Protein AF-A0A1Q4YKF8-F1 (afdb_monomer_lite)

Secondary structure (DSSP, 8-state):
--GGGBPPPEEEEEEEEEEEEBPTTSSB-GGG-EEEEEEEEEEEEEEEEEEPPPTT-TT---EEEEEEEEEEEETTS---HHHHHHHHHHHSSTT-EEEEEEEEESSSEEEEEEEEEEE--SSGGGGT-SSSTTEEEEEEEEEEPPSS-EEEPPSSTTSPPEEE-TT---EEEEESPPPPPPPP---TT----------

Sequence (199 aa):
MRDDDVSPPIFTPCDAVRITPYANEGLPDRDQTTTYRFEDPIILVYQHRTWLPPLGTLGAVDRFLPPLVGFTTALDHDVTDTVNALAQALQKRPLRVYAVEMWSRSTSWRYLLIPVWRHLDCPDHNLIDPGPPGHATHTVGEALAAHESTPWPRLSPEEHPLDINPGVNMILTTTDTEPPPQMPTNLPGYPRTPTGTRP

Structure (mmCIF, N/CA/C/O backbone):
data_AF-A0A1Q4YKF8-F1
#
_entry.id   AF-A0A1Q4YKF8-F1
#
loop_
_atom_site.group_PDB
_atom_site.id
_atom_site.type_symbol
_atom_site.label_atom_id
_atom_site.label_alt_id
_atom_site.label_comp_id
_atom_site.label_asym_id
_atom_site.label_entity_id
_atom_site.label_seq_id
_atom_site.pdbx_PDB_ins_code
_atom_site.Cartn_x
_atom_site.Cartn_y
_atom_site.Cartn_z
_atom_site.occupancy
_atom_site.B_iso_or_equiv
_atom_site.auth_seq_id
_atom_site.auth_comp_id
_atom_site.auth_asym_id
_atom_site.auth_atom_id
_atom_site.pdbx_PDB_model_num
ATOM 1 N N . MET A 1 1 ? 7.424 -9.982 -21.866 1.00 51.31 1 MET A N 1
ATOM 2 C CA . MET A 1 1 ? 8.231 -10.290 -20.667 1.00 51.31 1 MET A CA 1
ATOM 3 C C . MET A 1 1 ? 8.288 -11.805 -20.585 1.00 51.31 1 MET A C 1
ATOM 5 O O . MET A 1 1 ? 7.266 -12.401 -20.902 1.00 51.31 1 MET A O 1
ATOM 9 N N . ARG A 1 2 ? 9.446 -12.430 -20.346 1.00 52.09 2 ARG A N 1
ATOM 10 C CA . ARG A 1 2 ? 9.484 -13.892 -20.153 1.00 52.09 2 ARG A CA 1
ATOM 11 C C . ARG A 1 2 ? 9.098 -14.189 -18.702 1.00 52.09 2 ARG A C 1
ATOM 13 O O . ARG A 1 2 ? 9.350 -13.351 -17.845 1.00 52.09 2 ARG A O 1
ATOM 20 N N . ASP A 1 3 ? 8.510 -15.348 -18.424 1.00 51.06 3 ASP A N 1
ATOM 21 C CA . ASP A 1 3 ? 8.100 -15.717 -17.055 1.00 51.06 3 ASP A CA 1
ATOM 22 C C . ASP A 1 3 ? 9.291 -15.773 -16.074 1.00 51.06 3 ASP A C 1
ATOM 24 O O . ASP A 1 3 ? 9.120 -15.561 -14.878 1.00 51.06 3 ASP A O 1
ATOM 28 N N . ASP A 1 4 ? 10.514 -15.946 -16.589 1.00 51.16 4 ASP A N 1
ATOM 29 C CA . ASP A 1 4 ? 11.764 -15.954 -15.812 1.00 51.16 4 ASP A CA 1
ATOM 30 C C . ASP A 1 4 ? 12.197 -14.562 -15.298 1.00 51.16 4 ASP A C 1
ATOM 32 O O . ASP A 1 4 ? 13.129 -14.451 -14.503 1.00 51.16 4 ASP A O 1
ATOM 36 N N . ASP A 1 5 ? 11.543 -13.488 -15.750 1.00 64.25 5 ASP A N 1
ATOM 37 C CA . ASP A 1 5 ? 11.875 -12.098 -15.411 1.00 64.25 5 ASP A CA 1
ATOM 38 C C . ASP A 1 5 ? 11.188 -11.621 -14.108 1.00 64.25 5 ASP A C 1
ATOM 40 O O . ASP A 1 5 ? 11.305 -10.457 -13.716 1.00 64.25 5 ASP A O 1
ATOM 44 N N . VAL A 1 6 ? 10.428 -12.481 -13.423 1.00 65.25 6 VAL A N 1
ATOM 45 C CA . VAL A 1 6 ? 9.542 -12.070 -12.325 1.00 65.25 6 VAL A CA 1
ATOM 46 C C . VAL A 1 6 ? 9.655 -13.018 -11.134 1.00 65.25 6 VAL A C 1
ATOM 48 O O . VAL A 1 6 ? 9.670 -14.236 -11.288 1.00 65.25 6 VAL A O 1
ATOM 51 N N . SER A 1 7 ? 9.724 -12.473 -9.915 1.00 74.56 7 SER A N 1
ATOM 52 C CA . SER A 1 7 ? 9.668 -13.305 -8.711 1.00 74.56 7 SER A CA 1
ATOM 53 C C . SER A 1 7 ? 8.268 -13.903 -8.527 1.00 74.56 7 SER A C 1
ATOM 55 O O . SER A 1 7 ? 7.279 -13.294 -8.949 1.00 74.56 7 SER A O 1
ATOM 57 N N . PRO A 1 8 ? 8.133 -15.024 -7.795 1.00 81.19 8 PRO A N 1
ATOM 58 C CA . PRO A 1 8 ? 6.836 -15.424 -7.269 1.00 81.19 8 PRO A CA 1
ATOM 59 C C . PRO A 1 8 ? 6.184 -14.266 -6.489 1.00 81.19 8 PRO A C 1
ATOM 61 O O . PRO A 1 8 ? 6.902 -13.514 -5.811 1.00 81.19 8 PRO A O 1
ATOM 64 N N . PRO A 1 9 ? 4.856 -14.095 -6.584 1.00 85.38 9 PRO A N 1
ATOM 65 C CA . PRO A 1 9 ? 4.146 -13.092 -5.807 1.00 85.38 9 PRO A CA 1
ATOM 66 C C . PRO A 1 9 ? 4.177 -13.430 -4.311 1.00 85.38 9 PRO A C 1
ATOM 68 O O . PRO A 1 9 ? 4.112 -14.591 -3.905 1.00 85.38 9 PRO A O 1
ATOM 71 N N . ILE A 1 10 ? 4.254 -12.390 -3.487 1.00 88.75 10 ILE A N 1
ATOM 72 C CA . ILE A 1 10 ? 4.130 -12.459 -2.032 1.00 88.75 10 ILE A CA 1
ATOM 73 C C . ILE A 1 10 ? 2.739 -11.962 -1.656 1.00 88.75 10 ILE A C 1
ATOM 75 O O . ILE A 1 10 ? 2.333 -10.873 -2.061 1.00 88.75 10 ILE A O 1
ATOM 79 N N . PHE A 1 11 ? 2.037 -12.749 -0.844 1.00 91.12 11 PHE A N 1
ATOM 80 C CA . PHE A 1 11 ? 0.678 -12.466 -0.395 1.00 91.12 11 PHE A CA 1
ATOM 81 C C . PHE A 1 11 ? 0.674 -12.087 1.082 1.00 91.12 11 PHE A C 1
ATOM 83 O O . PHE A 1 11 ? 1.174 -12.841 1.916 1.00 91.12 11 PHE A O 1
ATOM 90 N N . THR A 1 12 ? 0.120 -10.921 1.411 1.00 92.25 12 THR A N 1
ATOM 91 C CA . THR A 1 12 ? 0.061 -10.426 2.795 1.00 92.25 12 THR A CA 1
ATOM 92 C C . THR A 1 12 ? -1.359 -9.980 3.144 1.00 92.25 12 THR A C 1
ATOM 94 O O . THR A 1 12 ? -1.897 -9.127 2.439 1.00 92.25 12 THR A O 1
ATOM 97 N N . PRO A 1 13 ? -1.975 -10.515 4.217 1.00 94.25 13 PRO A N 1
ATOM 98 C CA . PRO A 1 13 ? -3.251 -10.013 4.720 1.00 94.25 13 PRO A CA 1
ATOM 99 C C . PRO A 1 13 ? -3.150 -8.545 5.122 1.00 94.25 13 PRO A C 1
ATOM 101 O O . PRO A 1 13 ? -2.143 -8.129 5.689 1.00 94.25 13 PRO A O 1
ATOM 104 N N . CYS A 1 14 ? -4.188 -7.772 4.853 1.00 94.38 14 CYS A N 1
ATOM 105 C CA . CYS A 1 14 ? -4.227 -6.335 5.039 1.00 94.38 14 CYS A CA 1
ATOM 106 C C . CYS A 1 14 ? -5.550 -5.934 5.698 1.00 94.38 14 CYS A C 1
ATOM 108 O O . CYS A 1 14 ? -6.603 -5.916 5.060 1.00 94.38 14 CYS A O 1
ATOM 110 N N . ASP A 1 15 ? -5.479 -5.572 6.976 1.00 95.69 15 ASP A N 1
ATOM 111 C CA . ASP A 1 15 ? -6.620 -5.129 7.781 1.00 95.69 15 ASP A CA 1
ATOM 112 C C . ASP A 1 15 ? -6.970 -3.659 7.523 1.00 95.69 15 ASP A C 1
ATOM 114 O O . ASP A 1 15 ? -8.101 -3.225 7.744 1.00 95.69 15 ASP A O 1
ATOM 118 N N . ALA A 1 16 ? -6.002 -2.856 7.075 1.00 96.25 16 ALA A N 1
ATOM 119 C CA . ALA A 1 16 ? -6.248 -1.464 6.732 1.00 96.25 16 ALA A CA 1
ATOM 120 C C . ALA A 1 16 ? -5.267 -0.934 5.691 1.00 96.25 16 ALA A C 1
ATOM 122 O O . ALA A 1 16 ? -4.073 -1.236 5.731 1.00 96.25 16 ALA A O 1
ATOM 123 N N . VAL A 1 17 ? -5.774 -0.061 4.824 1.00 96.44 17 VAL A N 1
ATOM 124 C CA . VAL A 1 17 ? -4.991 0.694 3.845 1.00 96.44 17 VAL A CA 1
ATOM 125 C C . VAL A 1 17 ? -5.245 2.174 4.051 1.00 96.44 17 VAL A C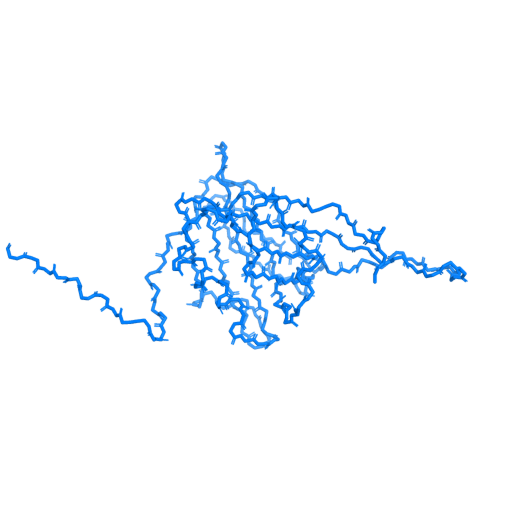 1
ATOM 127 O O . VAL A 1 17 ? -6.390 2.614 4.087 1.00 96.44 17 VAL A O 1
ATOM 130 N N . ARG A 1 18 ? -4.186 2.970 4.125 1.00 95.69 18 ARG A N 1
ATOM 131 C CA . ARG A 1 18 ? -4.269 4.427 4.102 1.00 95.69 18 ARG A CA 1
ATOM 132 C C . ARG A 1 18 ? -3.590 4.947 2.850 1.00 95.69 18 ARG A C 1
ATOM 134 O O . ARG A 1 18 ? -2.445 4.611 2.575 1.00 95.69 18 ARG A O 1
ATOM 141 N N . ILE A 1 19 ? -4.302 5.769 2.095 1.00 94.50 19 ILE A N 1
ATOM 142 C CA . ILE A 1 19 ? -3.784 6.407 0.889 1.00 94.50 19 ILE A CA 1
ATOM 143 C C . ILE A 1 19 ? -3.592 7.894 1.165 1.00 94.50 19 ILE A C 1
ATOM 145 O O . ILE A 1 19 ? -4.492 8.558 1.680 1.00 94.50 19 ILE A O 1
ATOM 149 N N . THR A 1 20 ? -2.423 8.415 0.813 1.00 92.94 20 THR A N 1
ATOM 150 C CA . THR A 1 20 ? -2.118 9.847 0.868 1.00 92.94 20 THR A CA 1
ATOM 151 C C . THR A 1 20 ? -1.793 10.307 -0.547 1.00 92.94 20 THR A C 1
ATOM 153 O O . THR A 1 20 ? -0.758 9.913 -1.086 1.00 92.94 20 THR A O 1
ATOM 156 N N . PRO A 1 21 ? -2.656 11.088 -1.208 1.00 91.81 21 PRO A N 1
ATOM 157 C CA . PRO A 1 21 ? -2.357 11.546 -2.553 1.00 91.81 21 PRO A CA 1
ATOM 158 C C . PRO A 1 21 ? -1.215 12.565 -2.542 1.00 91.81 21 PRO A C 1
ATOM 160 O O . PRO A 1 21 ? -1.090 13.358 -1.615 1.00 91.81 21 PRO A O 1
ATOM 163 N N . TYR A 1 22 ? -0.416 12.602 -3.604 1.00 88.88 22 TYR A N 1
ATOM 164 C CA . TYR A 1 22 ? 0.551 13.682 -3.786 1.00 88.88 22 TYR A CA 1
ATOM 165 C C . TYR A 1 22 ? -0.145 14.958 -4.291 1.00 88.88 22 TYR A C 1
ATOM 167 O O . TYR A 1 22 ? -1.136 14.903 -5.044 1.00 88.88 22 TYR A O 1
ATOM 175 N N . ALA A 1 23 ? 0.375 16.112 -3.863 1.00 78.94 23 ALA A N 1
ATOM 176 C CA . ALA A 1 23 ? 0.136 17.389 -4.531 1.00 78.94 23 ALA A CA 1
ATOM 177 C C . ALA A 1 23 ? 0.899 17.409 -5.870 1.00 78.94 23 ALA A C 1
ATOM 179 O O . ALA A 1 23 ? 1.887 16.695 -6.006 1.00 78.94 23 ALA A O 1
ATOM 180 N N . ASN A 1 24 ? 0.433 18.192 -6.854 1.00 67.25 24 ASN A N 1
ATOM 181 C CA . ASN A 1 24 ? 0.805 18.052 -8.273 1.00 67.25 24 ASN A CA 1
ATOM 182 C C . ASN A 1 24 ? 2.309 17.871 -8.571 1.00 67.25 24 ASN A C 1
ATOM 184 O O . ASN A 1 24 ? 2.594 17.165 -9.527 1.00 67.25 24 ASN A O 1
ATOM 188 N N . GLU A 1 25 ? 3.235 18.413 -7.770 1.00 58.78 25 GLU A N 1
ATOM 189 C CA . GLU A 1 25 ? 4.686 18.130 -7.834 1.00 58.78 25 GLU A CA 1
ATOM 190 C C . GLU A 1 25 ? 5.360 18.341 -6.455 1.00 58.78 25 GLU A C 1
ATOM 192 O O . GLU A 1 25 ? 6.329 19.085 -6.332 1.00 58.78 25 GLU A O 1
ATOM 197 N N . GLY A 1 26 ? 4.802 17.781 -5.375 1.00 70.25 26 GLY A N 1
ATOM 198 C CA . GLY A 1 26 ? 5.311 18.042 -4.019 1.00 70.25 26 GLY A CA 1
ATOM 199 C C . GLY A 1 26 ? 5.128 16.891 -3.039 1.00 70.25 26 GLY A C 1
ATOM 200 O O . GLY A 1 26 ? 4.838 15.768 -3.427 1.00 70.25 26 GLY A O 1
ATOM 201 N N . LEU A 1 27 ? 5.278 17.184 -1.750 1.00 83.12 27 LEU A N 1
ATOM 202 C CA . LEU A 1 27 ? 5.112 16.211 -0.670 1.00 83.12 27 LEU A CA 1
ATOM 203 C C . LEU A 1 27 ? 3.687 15.601 -0.645 1.00 83.12 27 LEU A C 1
ATOM 205 O O . LEU A 1 27 ? 2.736 16.225 -1.132 1.00 83.12 27 LEU A O 1
ATOM 209 N N . PRO A 1 28 ? 3.509 14.404 -0.051 1.00 86.88 28 PRO A N 1
ATOM 210 C CA . PRO A 1 28 ? 2.190 13.818 0.176 1.00 86.88 28 PRO A CA 1
ATOM 211 C C . PRO A 1 28 ? 1.253 14.789 0.908 1.00 86.88 28 PRO A C 1
ATOM 213 O O . PRO A 1 28 ? 1.581 15.288 1.988 1.00 86.88 28 PRO A O 1
ATOM 216 N N . ASP A 1 29 ? 0.069 15.022 0.345 1.00 89.31 29 ASP A N 1
ATOM 217 C CA . ASP A 1 29 ? -0.959 15.888 0.917 1.00 89.31 29 ASP A CA 1
ATOM 218 C C . ASP A 1 29 ? -1.720 15.137 2.015 1.00 89.31 29 ASP A C 1
ATOM 220 O O . ASP A 1 29 ? -2.660 14.373 1.768 1.00 89.31 29 ASP A O 1
ATOM 224 N N . ARG A 1 30 ? -1.270 15.347 3.255 1.00 86.12 30 ARG A N 1
ATOM 225 C CA . ARG A 1 30 ? -1.796 14.661 4.437 1.00 86.12 30 ARG A CA 1
ATOM 226 C C . ARG A 1 30 ? -3.231 15.044 4.766 1.00 86.12 30 ARG A C 1
ATOM 228 O O . ARG A 1 30 ? -3.942 14.205 5.320 1.00 86.12 30 ARG A O 1
ATOM 235 N N . ASP A 1 31 ? -3.674 16.233 4.383 1.00 87.38 31 ASP A N 1
ATOM 236 C CA . ASP A 1 31 ? -5.041 16.689 4.643 1.00 87.38 31 ASP A CA 1
ATOM 237 C C . ASP A 1 31 ? -6.055 15.947 3.761 1.00 87.38 31 ASP A C 1
ATOM 239 O O . ASP A 1 31 ? -7.232 15.836 4.104 1.00 87.38 31 ASP A O 1
ATOM 243 N N . GLN A 1 32 ? -5.591 15.362 2.652 1.00 88.06 32 GLN A N 1
ATOM 244 C CA . GLN A 1 32 ? -6.386 14.513 1.761 1.00 88.06 32 GLN A CA 1
ATOM 245 C C . GLN A 1 32 ? -6.217 13.008 2.034 1.00 88.06 32 GLN A C 1
ATOM 247 O O . GLN A 1 32 ? -6.649 12.174 1.231 1.00 88.06 32 GLN A O 1
ATOM 252 N N . THR A 1 33 ? -5.597 12.637 3.156 1.00 90.75 33 THR A N 1
ATOM 253 C CA . THR A 1 33 ? -5.389 11.232 3.519 1.00 90.75 33 THR A CA 1
ATOM 254 C C . THR A 1 33 ? -6.718 10.522 3.762 1.00 90.75 33 THR A C 1
ATOM 256 O O . THR A 1 33 ? -7.580 11.014 4.488 1.00 90.75 33 THR A O 1
ATOM 259 N N . THR A 1 34 ? -6.872 9.323 3.203 1.00 92.62 34 THR A N 1
ATOM 260 C CA . THR A 1 34 ? -8.050 8.477 3.432 1.00 92.62 34 THR A CA 1
ATOM 261 C C . THR A 1 34 ? -7.626 7.102 3.923 1.00 92.62 34 THR A C 1
ATOM 263 O O . THR A 1 34 ? -6.770 6.469 3.310 1.00 92.62 34 THR A O 1
ATOM 266 N N . THR A 1 35 ? -8.242 6.632 5.007 1.00 94.56 35 THR A N 1
ATOM 267 C CA . THR A 1 35 ? -8.021 5.291 5.564 1.00 94.56 35 THR A CA 1
ATOM 268 C C . THR A 1 35 ? -9.232 4.408 5.297 1.00 94.56 35 THR A C 1
ATOM 270 O O . THR A 1 35 ? -10.359 4.816 5.567 1.00 94.56 35 THR A O 1
ATOM 273 N N . TYR A 1 36 ? -8.981 3.196 4.824 1.00 94.31 36 TYR A N 1
ATOM 274 C CA . TYR A 1 36 ? -9.935 2.119 4.600 1.00 94.31 36 TYR A CA 1
ATOM 275 C C . TYR A 1 36 ? -9.604 0.992 5.573 1.00 94.31 36 TYR A C 1
ATOM 277 O O . TYR A 1 36 ? -8.451 0.563 5.637 1.00 94.31 36 TYR A O 1
ATOM 285 N N . ARG A 1 37 ? -10.588 0.538 6.349 1.00 94.31 37 ARG A N 1
ATOM 286 C CA . ARG A 1 37 ? -10.453 -0.602 7.262 1.00 94.31 37 ARG A CA 1
ATOM 287 C C . ARG A 1 37 ? -11.314 -1.755 6.762 1.00 94.31 37 ARG A C 1
ATOM 289 O O . ARG A 1 37 ? -12.418 -1.530 6.275 1.00 94.31 37 ARG A O 1
ATOM 296 N N . PHE A 1 38 ? -10.814 -2.970 6.916 1.00 92.06 38 PHE A N 1
ATOM 297 C CA . PHE A 1 38 ? -11.469 -4.185 6.454 1.00 92.06 38 PHE A CA 1
ATOM 298 C C . PHE A 1 38 ? -11.718 -5.098 7.654 1.00 92.06 38 PHE A C 1
ATOM 300 O O . PHE A 1 38 ? -10.795 -5.382 8.416 1.00 92.06 38 PHE A O 1
ATOM 307 N N . GLU A 1 39 ? -12.977 -5.491 7.863 1.00 88.75 39 GLU A N 1
ATOM 308 C CA . GLU A 1 39 ? -13.343 -6.448 8.918 1.00 88.75 39 GLU A CA 1
ATOM 309 C C . GLU A 1 39 ? -12.765 -7.829 8.598 1.00 88.75 39 GLU A C 1
ATOM 311 O O . GLU A 1 39 ? -12.085 -8.422 9.435 1.00 88.75 39 GLU A O 1
ATOM 316 N N . ASP A 1 40 ? -12.948 -8.254 7.349 1.00 90.31 40 ASP A N 1
ATOM 317 C CA . ASP A 1 40 ? -12.264 -9.383 6.736 1.00 90.31 40 ASP A CA 1
ATOM 318 C C . ASP A 1 40 ? -11.052 -8.862 5.939 1.00 90.31 40 ASP A C 1
ATOM 320 O O . ASP A 1 40 ? -11.222 -8.039 5.033 1.00 90.31 40 ASP A O 1
ATOM 324 N N . PRO A 1 41 ? -9.811 -9.264 6.278 1.00 92.62 41 PRO A N 1
ATOM 325 C CA . PRO A 1 41 ? -8.620 -8.724 5.632 1.00 92.62 41 PRO A CA 1
ATOM 326 C C . PRO A 1 41 ? -8.583 -8.997 4.127 1.00 92.62 41 PRO A C 1
ATOM 328 O O . PRO A 1 41 ? -8.724 -10.135 3.673 1.00 92.62 41 PRO A O 1
ATOM 331 N N . ILE A 1 42 ? -8.270 -7.961 3.351 1.00 93.12 42 ILE A N 1
ATOM 332 C CA . ILE A 1 42 ? -7.937 -8.120 1.932 1.00 93.12 42 ILE A CA 1
ATOM 333 C C . ILE A 1 42 ? -6.491 -8.600 1.786 1.00 93.12 42 ILE A C 1
ATOM 335 O O . ILE A 1 42 ? -5.713 -8.553 2.736 1.00 93.12 42 ILE A O 1
ATOM 339 N N . ILE A 1 43 ? -6.085 -9.035 0.598 1.00 93.56 43 ILE A N 1
ATOM 340 C CA . ILE A 1 43 ? -4.713 -9.480 0.344 1.00 93.56 43 ILE A CA 1
ATOM 341 C C . ILE A 1 43 ? -3.965 -8.444 -0.487 1.00 93.56 43 ILE A C 1
ATOM 343 O O . ILE A 1 43 ? -4.346 -8.142 -1.619 1.00 93.56 43 ILE A O 1
ATOM 347 N N . LEU A 1 44 ? -2.850 -7.960 0.055 1.00 93.25 44 LEU A N 1
ATOM 348 C CA . LEU A 1 44 ? -1.797 -7.331 -0.727 1.00 93.25 44 LEU A CA 1
ATOM 349 C C . LEU A 1 44 ? -1.061 -8.394 -1.531 1.00 93.25 44 LEU A C 1
ATOM 351 O O . LEU A 1 44 ? -0.582 -9.377 -0.961 1.00 93.25 44 LEU A O 1
ATOM 355 N N . VAL A 1 45 ? -0.887 -8.141 -2.819 1.00 91.62 45 VAL A N 1
ATOM 356 C CA . VAL A 1 45 ? 0.070 -8.862 -3.649 1.00 91.62 45 VAL A CA 1
ATOM 357 C C . VAL A 1 45 ? 1.246 -7.947 -3.934 1.00 91.62 45 VAL A C 1
ATOM 359 O O . VAL A 1 45 ? 1.056 -6.824 -4.395 1.00 9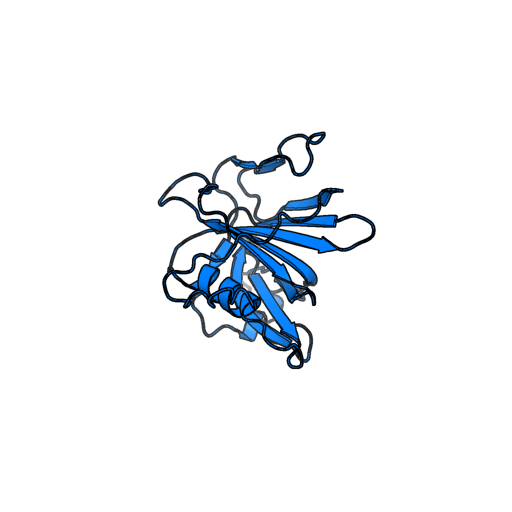1.6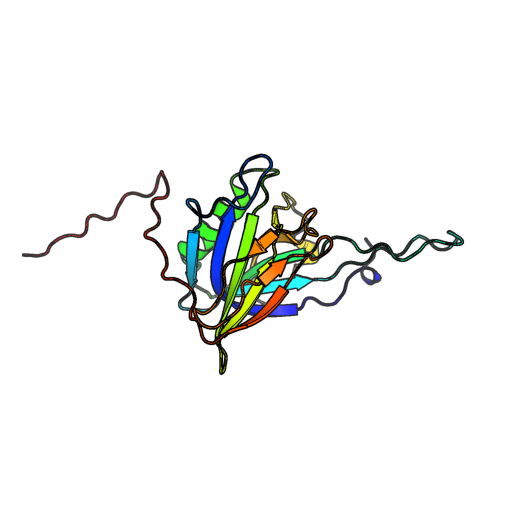2 45 VAL A O 1
ATOM 362 N N . TYR A 1 46 ? 2.454 -8.430 -3.670 1.00 90.31 46 TYR A N 1
ATOM 363 C CA . TYR A 1 46 ? 3.701 -7.772 -4.040 1.00 90.31 46 TYR A CA 1
ATOM 364 C C . TYR A 1 46 ? 4.502 -8.693 -4.952 1.00 90.31 46 TYR A C 1
ATOM 366 O O . TYR A 1 46 ? 4.685 -9.869 -4.639 1.00 90.31 46 TYR A O 1
ATOM 374 N N . GLN A 1 47 ? 5.021 -8.165 -6.054 1.00 87.88 47 GLN A N 1
ATOM 375 C CA . GLN A 1 47 ? 5.797 -8.944 -7.005 1.00 87.88 47 GLN A CA 1
ATOM 376 C C . GLN A 1 47 ? 6.999 -8.150 -7.507 1.00 87.88 47 GLN A C 1
ATOM 378 O O . GLN A 1 47 ? 6.868 -7.060 -8.068 1.00 87.88 47 GLN A O 1
ATOM 383 N N . HIS A 1 48 ? 8.191 -8.704 -7.309 1.00 86.75 48 HIS A N 1
ATOM 384 C CA . HIS A 1 48 ? 9.426 -8.089 -7.760 1.00 86.75 48 HIS A CA 1
ATOM 385 C C . HIS A 1 48 ? 9.683 -8.422 -9.233 1.00 86.75 48 HIS A C 1
ATOM 387 O O . HIS A 1 48 ? 9.483 -9.558 -9.668 1.00 86.75 48 HIS A O 1
ATOM 393 N N . ARG A 1 49 ? 10.160 -7.437 -10.000 1.00 83.88 49 ARG A N 1
ATOM 394 C CA . ARG A 1 49 ? 10.414 -7.571 -11.437 1.00 83.88 49 ARG A CA 1
ATOM 395 C C . ARG A 1 49 ? 11.864 -7.264 -11.766 1.00 83.88 49 ARG A C 1
ATOM 397 O O . ARG A 1 49 ? 12.386 -6.197 -11.446 1.00 83.88 49 ARG A O 1
ATOM 404 N N . THR A 1 50 ? 12.489 -8.185 -12.473 1.00 76.00 50 THR A N 1
ATOM 405 C CA . THR A 1 50 ? 13.793 -8.005 -13.103 1.00 76.00 50 THR A CA 1
ATOM 406 C C . THR A 1 50 ? 13.608 -7.966 -14.610 1.00 76.00 50 THR A C 1
ATOM 408 O O . THR A 1 50 ? 12.654 -8.507 -15.142 1.00 76.00 50 THR A O 1
ATOM 411 N N . TRP A 1 51 ? 14.489 -7.295 -15.333 1.00 68.88 51 TRP A N 1
ATOM 412 C CA . TRP A 1 51 ? 14.545 -7.415 -16.782 1.00 68.88 51 TRP A CA 1
ATOM 413 C C . TRP A 1 51 ? 15.891 -8.008 -17.154 1.00 68.88 51 TRP A C 1
ATOM 415 O O . TRP A 1 51 ? 16.923 -7.363 -16.933 1.00 68.88 51 TRP A O 1
ATOM 425 N N . LEU A 1 52 ? 15.871 -9.220 -17.716 1.00 63.50 52 LEU A N 1
ATOM 426 C CA . LEU A 1 52 ? 17.067 -9.832 -18.266 1.00 63.50 52 LEU A CA 1
ATOM 427 C C . LEU A 1 52 ? 17.286 -9.341 -19.707 1.00 63.50 52 LEU A C 1
ATOM 429 O O . LEU A 1 52 ? 16.425 -9.520 -20.578 1.00 63.50 52 LEU A O 1
ATOM 433 N N . PRO A 1 53 ? 18.439 -8.719 -19.999 1.00 60.12 53 PRO A N 1
ATOM 434 C CA . PRO A 1 53 ? 18.787 -8.327 -21.355 1.00 60.12 53 PRO A CA 1
ATOM 435 C C . PRO A 1 53 ? 18.907 -9.568 -22.255 1.00 60.12 53 PRO A C 1
ATOM 437 O O . PRO A 1 53 ? 19.362 -10.623 -21.806 1.00 60.12 53 PRO A O 1
ATOM 440 N N . PRO A 1 54 ? 18.549 -9.472 -23.548 1.00 62.19 54 PRO A N 1
ATOM 441 C CA . PRO A 1 54 ? 18.706 -10.589 -24.470 1.00 62.19 54 PRO A CA 1
ATOM 442 C C . PRO A 1 54 ? 20.166 -11.071 -24.538 1.00 62.19 54 PRO A C 1
ATOM 444 O O . PRO A 1 54 ? 21.114 -10.273 -24.527 1.00 62.19 54 PRO A O 1
ATOM 447 N N . LEU A 1 55 ? 20.330 -12.399 -24.624 1.00 55.03 55 LEU A N 1
ATOM 448 C CA . LEU A 1 55 ? 21.619 -13.079 -24.791 1.00 55.03 55 LEU A CA 1
ATOM 449 C C . LEU A 1 55 ? 22.392 -12.452 -25.963 1.00 55.03 55 LEU A C 1
ATOM 451 O O . LEU A 1 55 ? 21.896 -12.416 -27.087 1.00 55.03 55 LEU A O 1
ATOM 455 N N . GLY A 1 56 ? 23.601 -11.957 -25.688 1.00 56.16 56 GLY A N 1
ATOM 456 C CA . GLY A 1 56 ? 24.456 -11.259 -26.661 1.00 56.16 56 GLY A CA 1
ATOM 457 C C . GLY A 1 56 ? 24.781 -9.808 -26.293 1.00 56.16 56 GLY A C 1
ATOM 458 O O . GLY A 1 56 ? 25.678 -9.213 -26.887 1.00 56.16 56 GLY A O 1
ATOM 459 N N . THR A 1 57 ? 24.120 -9.249 -25.278 1.00 57.38 57 THR A N 1
ATOM 460 C CA . THR A 1 57 ? 24.421 -7.900 -24.783 1.00 57.38 57 THR A CA 1
ATOM 461 C C . THR A 1 57 ? 25.582 -7.954 -23.778 1.00 57.38 57 THR A C 1
ATOM 463 O O . THR A 1 57 ? 25.378 -8.091 -22.573 1.00 57.38 57 THR A O 1
ATOM 466 N N . LEU A 1 58 ? 26.826 -7.907 -24.268 1.00 47.22 58 LEU A N 1
ATOM 467 C CA . LEU A 1 58 ? 28.021 -7.835 -23.415 1.00 47.22 58 LEU A CA 1
ATOM 468 C C . LEU A 1 58 ? 27.958 -6.580 -22.525 1.00 47.22 58 LEU A C 1
ATOM 470 O O . LEU A 1 58 ? 27.895 -5.462 -23.031 1.00 47.22 58 LEU A O 1
ATOM 474 N N . GLY A 1 59 ? 27.980 -6.772 -21.202 1.00 52.75 59 GLY A N 1
ATOM 475 C CA . GLY A 1 59 ? 27.980 -5.686 -20.211 1.00 52.75 59 GLY A CA 1
ATOM 476 C C . GLY A 1 59 ? 26.600 -5.221 -19.736 1.00 52.75 59 GLY A C 1
ATOM 477 O O . GLY A 1 59 ? 26.502 -4.183 -19.084 1.00 52.75 59 GLY A O 1
ATOM 478 N N . ALA A 1 60 ? 25.531 -5.952 -20.050 1.00 52.56 60 ALA A N 1
ATOM 479 C CA . ALA A 1 60 ? 24.202 -5.577 -19.599 1.00 52.56 60 ALA A CA 1
ATOM 480 C C . ALA A 1 60 ? 23.973 -6.020 -18.141 1.00 52.56 60 ALA A C 1
ATOM 482 O O . ALA A 1 60 ? 23.909 -7.205 -17.834 1.00 52.56 60 ALA A O 1
ATOM 483 N N . VAL A 1 61 ? 23.909 -5.031 -17.249 1.00 57.91 61 VAL A N 1
ATOM 484 C CA . VAL A 1 61 ? 23.540 -5.186 -15.836 1.00 57.91 61 VAL A CA 1
ATOM 485 C C . VAL A 1 61 ? 22.034 -5.433 -15.751 1.00 57.91 61 VAL A C 1
ATOM 487 O O . VAL A 1 61 ? 21.276 -4.773 -16.472 1.00 57.91 61 VAL A O 1
ATOM 490 N N . ASP A 1 62 ? 21.612 -6.346 -14.875 1.00 57.00 62 ASP A N 1
ATOM 491 C CA . ASP A 1 62 ? 20.202 -6.570 -14.550 1.00 57.00 62 ASP A CA 1
ATOM 492 C C . ASP A 1 62 ? 19.508 -5.229 -14.283 1.00 57.00 62 ASP A C 1
ATOM 494 O O . ASP A 1 62 ? 19.962 -4.424 -13.462 1.00 57.00 62 ASP A O 1
ATOM 498 N N . ARG A 1 63 ? 18.414 -4.957 -15.003 1.00 67.06 63 ARG A N 1
ATOM 499 C CA . ARG A 1 63 ? 17.609 -3.757 -14.754 1.00 67.06 63 ARG A CA 1
ATOM 500 C C . ARG A 1 63 ? 16.437 -4.132 -13.871 1.00 67.06 63 ARG A C 1
ATOM 502 O O . ARG A 1 63 ? 15.559 -4.885 -14.284 1.00 67.06 63 ARG A O 1
ATOM 509 N N . PHE A 1 64 ? 16.413 -3.580 -12.667 1.00 73.88 64 PHE A N 1
ATOM 510 C CA . PHE A 1 64 ? 15.251 -3.668 -11.796 1.00 73.88 64 PHE A CA 1
ATOM 511 C C . PHE A 1 64 ? 14.127 -2.812 -12.376 1.00 73.88 64 PHE A C 1
ATOM 513 O O . PHE A 1 64 ? 14.308 -1.620 -12.636 1.00 73.88 64 PHE A O 1
ATOM 520 N N . LEU A 1 65 ? 12.978 -3.438 -12.614 1.00 83.31 65 LEU A N 1
ATOM 521 C CA . LEU A 1 65 ? 11.746 -2.726 -12.930 1.00 83.31 65 LEU A CA 1
ATOM 522 C C . LEU A 1 65 ? 11.021 -2.410 -11.614 1.00 83.31 65 LEU A C 1
ATOM 524 O O . LEU A 1 65 ? 11.216 -3.130 -10.630 1.00 83.31 65 LEU A O 1
ATOM 528 N N . PRO A 1 66 ? 10.179 -1.363 -11.564 1.00 88.94 66 PRO A N 1
ATOM 529 C CA . PRO A 1 66 ? 9.349 -1.115 -10.395 1.00 88.94 66 PRO A CA 1
ATOM 530 C C . PRO A 1 66 ? 8.552 -2.371 -10.002 1.00 88.94 66 PRO A C 1
ATOM 532 O O . PRO A 1 66 ? 7.930 -2.988 -10.880 1.00 88.94 66 PRO A O 1
ATOM 535 N N . PRO A 1 67 ? 8.564 -2.772 -8.716 1.00 90.56 67 PRO A N 1
ATOM 536 C CA . PRO A 1 67 ? 7.730 -3.864 -8.242 1.00 90.56 67 PRO A CA 1
ATOM 537 C C . PRO A 1 67 ? 6.255 -3.584 -8.508 1.00 90.56 67 PRO A C 1
ATOM 539 O O . PRO A 1 67 ? 5.802 -2.438 -8.428 1.00 90.56 67 PRO A O 1
ATOM 542 N N . LEU A 1 68 ? 5.503 -4.642 -8.786 1.00 90.56 68 LEU A N 1
ATOM 543 C CA . LEU A 1 68 ? 4.057 -4.565 -8.894 1.00 90.56 68 LEU A CA 1
ATOM 544 C C . LEU A 1 68 ? 3.427 -4.768 -7.525 1.00 90.56 68 LEU A C 1
ATOM 546 O O . LEU A 1 68 ? 3.825 -5.652 -6.765 1.00 90.56 68 LEU A O 1
ATOM 550 N N . VAL A 1 69 ? 2.426 -3.947 -7.236 1.00 91.88 69 VAL A N 1
ATOM 551 C CA . VAL A 1 69 ? 1.654 -4.008 -6.002 1.00 91.88 69 VAL A CA 1
ATOM 552 C C . VAL A 1 69 ? 0.176 -3.940 -6.337 1.00 91.88 69 VAL A C 1
ATOM 554 O O . VAL A 1 69 ? -0.265 -3.008 -7.012 1.00 91.88 69 VAL A O 1
ATOM 557 N N . GLY A 1 70 ? -0.592 -4.903 -5.840 1.00 90.94 70 GLY A N 1
ATOM 558 C CA . GLY A 1 70 ? -2.032 -4.964 -6.050 1.00 90.94 70 GLY A CA 1
ATOM 559 C C . GLY A 1 70 ? -2.806 -5.374 -4.808 1.00 90.94 70 GLY A C 1
ATOM 560 O O . GLY A 1 70 ? -2.244 -5.894 -3.847 1.00 90.94 70 GLY A O 1
ATOM 561 N N . PHE A 1 71 ? -4.113 -5.144 -4.849 1.00 91.56 71 PHE A N 1
ATOM 562 C CA . PHE A 1 71 ? -5.043 -5.559 -3.803 1.00 91.56 71 PHE A CA 1
ATOM 563 C C . PHE A 1 71 ? -6.055 -6.547 -4.370 1.00 91.56 71 PHE A C 1
ATOM 565 O O . PHE A 1 71 ? -6.667 -6.292 -5.411 1.00 91.56 71 PHE A O 1
ATOM 572 N N . THR A 1 72 ? -6.230 -7.664 -3.672 1.00 90.81 72 THR A N 1
ATOM 573 C CA . THR A 1 72 ? -7.125 -8.754 -4.064 1.00 90.81 72 THR A CA 1
ATOM 574 C C . THR A 1 72 ? -8.026 -9.159 -2.901 1.00 90.81 72 THR A C 1
ATOM 576 O O . THR A 1 72 ? -7.661 -8.985 -1.739 1.00 90.81 72 THR A O 1
ATOM 579 N N . THR A 1 73 ? -9.190 -9.727 -3.193 1.00 90.31 73 THR A N 1
ATOM 580 C CA . THR A 1 73 ? -10.082 -10.341 -2.192 1.00 90.31 73 THR A CA 1
ATOM 581 C C . THR A 1 73 ? -10.467 -11.735 -2.640 1.00 90.31 73 THR A C 1
ATOM 583 O O . THR A 1 73 ? -10.454 -11.996 -3.840 1.00 90.31 73 THR A O 1
ATOM 586 N N . ALA A 1 74 ? -10.839 -12.615 -1.712 1.00 88.00 74 ALA A N 1
ATOM 587 C CA . ALA A 1 74 ? -11.409 -13.904 -2.086 1.00 88.00 74 ALA A CA 1
ATOM 588 C C . ALA A 1 74 ? -12.709 -13.706 -2.899 1.00 88.00 74 ALA A C 1
ATOM 590 O O . ALA A 1 74 ? -13.375 -12.679 -2.771 1.00 88.00 74 ALA A O 1
ATOM 591 N N . LEU A 1 75 ? -13.044 -14.647 -3.782 1.00 83.56 75 LEU A N 1
ATOM 592 C CA . LEU A 1 75 ? -14.229 -14.568 -4.649 1.00 83.56 75 LEU A CA 1
ATOM 593 C C . LEU A 1 75 ? -15.545 -14.734 -3.877 1.00 83.56 75 LEU A C 1
ATOM 595 O O . LEU A 1 75 ? -16.582 -14.266 -4.336 1.00 83.56 75 LEU A O 1
ATOM 599 N N . ASP A 1 76 ? -15.498 -15.417 -2.737 1.00 82.38 76 ASP A N 1
ATOM 600 C CA . ASP A 1 76 ? -16.596 -15.567 -1.779 1.00 82.38 76 ASP A CA 1
ATOM 601 C C . ASP A 1 76 ? -16.638 -14.437 -0.744 1.00 82.38 76 ASP A C 1
ATOM 603 O O . ASP A 1 76 ? -17.577 -14.359 0.046 1.00 82.38 76 ASP A O 1
ATOM 607 N N . HIS A 1 77 ? -15.643 -13.548 -0.757 1.00 79.38 77 HIS A N 1
ATOM 608 C CA . HIS A 1 77 ? -15.667 -12.338 0.037 1.00 79.38 77 HIS A CA 1
ATOM 609 C C . HIS A 1 77 ? -16.768 -11.440 -0.519 1.00 79.38 77 HIS A C 1
ATOM 611 O O . HIS A 1 77 ? -16.690 -11.009 -1.674 1.00 79.38 77 HIS A O 1
ATOM 617 N N . ASP A 1 78 ? -17.765 -11.112 0.304 1.00 74.94 78 ASP A N 1
ATOM 618 C CA . ASP A 1 78 ? -18.722 -10.066 -0.042 1.00 74.94 78 ASP A CA 1
ATOM 619 C C . ASP A 1 78 ? -17.906 -8.810 -0.340 1.00 74.94 78 ASP A C 1
ATOM 621 O O . ASP A 1 78 ? -17.221 -8.277 0.538 1.00 74.94 78 ASP A O 1
ATOM 625 N N . VAL A 1 79 ? -17.869 -8.403 -1.612 1.00 66.69 79 VAL A N 1
ATOM 626 C CA . VAL A 1 79 ? -17.069 -7.259 -2.048 1.00 66.69 79 VAL A CA 1
ATOM 627 C C . VAL A 1 79 ? -17.674 -6.034 -1.383 1.00 66.69 79 VAL A C 1
ATOM 629 O O . VAL A 1 79 ? -18.664 -5.475 -1.852 1.00 66.69 79 VAL A O 1
ATOM 632 N N . THR A 1 80 ? -17.106 -5.656 -0.240 1.00 74.12 80 THR A N 1
ATOM 633 C CA . THR A 1 80 ? -17.619 -4.545 0.551 1.00 74.12 80 THR A CA 1
ATOM 634 C C . THR A 1 80 ? -17.442 -3.248 -0.232 1.00 74.12 80 THR A C 1
ATOM 636 O O . THR A 1 80 ? -16.465 -3.072 -0.972 1.00 74.12 80 THR A O 1
ATOM 639 N N . ASP A 1 81 ? -18.359 -2.299 -0.036 1.00 84.81 81 ASP A N 1
ATOM 640 C CA . ASP A 1 81 ? -18.266 -0.950 -0.611 1.00 84.81 81 ASP A CA 1
ATOM 641 C C . ASP A 1 81 ? -16.893 -0.303 -0.348 1.00 84.81 81 ASP A C 1
ATOM 643 O O . ASP A 1 81 ? -16.401 0.486 -1.156 1.00 84.81 81 ASP A O 1
ATOM 647 N N . THR A 1 82 ? -16.230 -0.689 0.747 1.00 89.69 82 THR A N 1
ATOM 648 C CA . THR A 1 82 ? -14.888 -0.245 1.130 1.00 89.69 82 THR A CA 1
ATOM 649 C C . THR A 1 82 ? -13.805 -0.665 0.130 1.00 89.69 82 THR A C 1
ATOM 651 O O . THR A 1 82 ? -12.951 0.157 -0.207 1.00 89.69 82 THR A O 1
ATOM 654 N N . VAL A 1 83 ? -13.823 -1.904 -0.376 1.00 89.50 83 VAL A N 1
ATOM 655 C CA . VAL A 1 83 ? -12.819 -2.393 -1.346 1.00 89.50 83 VAL A CA 1
ATOM 656 C C . VAL A 1 83 ? -12.975 -1.668 -2.677 1.00 89.50 83 VAL A C 1
ATOM 658 O O . VAL A 1 83 ? -11.999 -1.159 -3.233 1.00 89.50 83 VAL A O 1
ATOM 661 N N . ASN A 1 84 ? -14.218 -1.529 -3.139 1.00 88.06 84 ASN A N 1
ATOM 662 C CA . ASN A 1 84 ? -14.536 -0.766 -4.342 1.00 88.06 84 ASN A CA 1
ATOM 663 C C . ASN A 1 84 ? -14.142 0.710 -4.189 1.00 88.06 84 ASN A C 1
ATOM 665 O O . ASN A 1 84 ? -13.579 1.299 -5.112 1.00 88.06 84 ASN A O 1
ATOM 669 N N . ALA A 1 85 ? -14.386 1.312 -3.022 1.00 90.38 85 ALA A N 1
ATOM 670 C CA . ALA A 1 85 ? -13.993 2.688 -2.743 1.00 90.38 85 ALA A CA 1
ATOM 671 C C . ALA A 1 85 ? -12.466 2.871 -2.760 1.00 90.38 85 ALA A C 1
ATOM 673 O O . ALA A 1 85 ? -11.989 3.840 -3.358 1.00 90.38 85 ALA A O 1
ATOM 674 N N . LEU A 1 86 ? -11.703 1.939 -2.172 1.00 91.75 86 LEU A N 1
ATOM 675 C CA . LEU A 1 86 ? -10.239 1.930 -2.239 1.00 91.75 86 LEU A CA 1
ATOM 676 C C . LEU A 1 86 ? -9.757 1.845 -3.693 1.00 91.75 86 LEU A C 1
ATOM 678 O O . LEU A 1 86 ? -8.967 2.687 -4.127 1.00 91.75 86 LEU A O 1
ATOM 682 N N . ALA A 1 87 ? -10.248 0.860 -4.451 1.00 89.69 87 ALA A N 1
ATOM 683 C CA . ALA A 1 87 ? -9.859 0.646 -5.842 1.00 89.69 87 ALA A CA 1
ATOM 684 C C . ALA A 1 87 ? -10.144 1.888 -6.695 1.00 89.69 87 ALA A C 1
ATOM 686 O O . ALA A 1 87 ? -9.246 2.413 -7.354 1.00 89.69 87 ALA A O 1
ATOM 687 N N . GLN A 1 88 ? -11.352 2.444 -6.582 1.00 89.06 88 GLN A N 1
ATOM 688 C CA . GLN A 1 88 ? -11.719 3.685 -7.257 1.00 89.06 88 GLN A CA 1
ATOM 689 C C . GLN A 1 88 ? -10.823 4.855 -6.841 1.00 89.06 88 GLN A C 1
ATOM 691 O O . GLN A 1 88 ? -10.440 5.660 -7.684 1.00 89.06 88 GLN A O 1
ATOM 696 N N . ALA A 1 89 ? -10.484 5.002 -5.559 1.00 89.44 89 ALA A N 1
ATOM 697 C CA . ALA A 1 89 ? -9.643 6.107 -5.106 1.00 89.44 89 ALA A CA 1
ATOM 698 C C . ALA A 1 89 ? -8.225 6.054 -5.696 1.00 89.44 89 ALA A C 1
ATOM 700 O O . ALA A 1 89 ? -7.667 7.100 -6.043 1.00 89.44 89 ALA A O 1
ATOM 701 N N . LEU A 1 90 ? -7.690 4.845 -5.865 1.00 89.12 90 LEU A N 1
ATOM 702 C CA . LEU A 1 90 ? -6.401 4.591 -6.502 1.00 89.12 90 LEU A CA 1
ATOM 703 C C . LEU A 1 90 ? -6.452 4.730 -8.038 1.00 89.12 90 LEU A C 1
ATOM 705 O O . LEU A 1 90 ? -5.457 5.124 -8.633 1.00 89.12 90 LEU A O 1
ATOM 709 N N . GLN A 1 91 ? -7.607 4.492 -8.670 1.00 86.38 91 GLN A N 1
ATOM 710 C CA . GLN A 1 91 ? -7.805 4.570 -10.131 1.00 86.38 91 GLN A CA 1
ATOM 711 C C . GLN A 1 91 ? -8.254 5.950 -10.643 1.00 86.38 91 GLN A C 1
ATOM 713 O O . GLN A 1 91 ? -8.083 6.275 -11.813 1.00 86.38 91 GLN A O 1
ATOM 718 N N . LYS A 1 92 ? -8.858 6.786 -9.789 1.00 69.62 92 LYS A N 1
ATOM 719 C CA . LYS A 1 92 ? -9.613 7.993 -10.187 1.00 69.62 92 LYS A CA 1
ATOM 720 C C . LYS A 1 92 ? -8.855 9.019 -11.033 1.00 69.62 92 LYS A C 1
ATOM 722 O O . LYS A 1 92 ? -9.503 9.892 -11.612 1.00 69.62 92 LYS A O 1
ATOM 727 N N . ARG A 1 93 ? -7.520 9.011 -11.043 1.00 67.19 93 ARG A N 1
ATOM 728 C CA . ARG A 1 93 ? -6.714 10.006 -11.759 1.00 67.19 93 ARG A CA 1
ATOM 729 C C . ARG A 1 93 ? -5.512 9.338 -12.431 1.00 67.19 93 ARG A C 1
ATOM 731 O O . ARG A 1 93 ? -4.539 9.046 -11.733 1.00 67.19 93 ARG A O 1
ATOM 738 N N . PR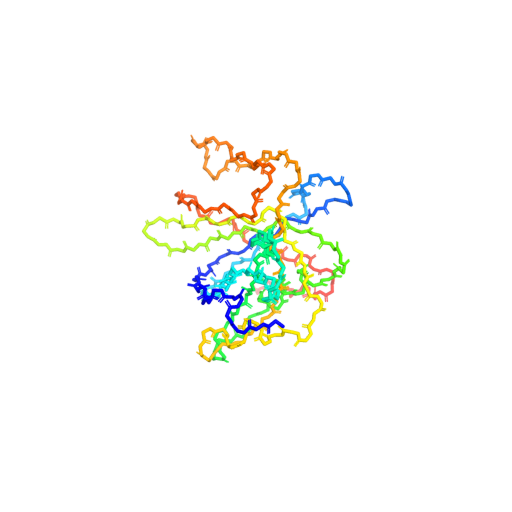O A 1 94 ? -5.549 9.162 -13.763 1.00 62.16 94 PRO A N 1
ATOM 739 C CA . PRO A 1 94 ? -4.389 8.731 -14.530 1.00 62.16 94 PRO A CA 1
ATOM 740 C C . PRO A 1 94 ? -3.184 9.613 -14.200 1.00 62.16 94 PRO A C 1
ATOM 742 O O . PRO A 1 94 ? -3.327 10.829 -14.056 1.00 62.16 94 PRO A O 1
ATOM 745 N N . LEU A 1 95 ? -2.006 9.000 -14.069 1.00 66.94 95 LEU A N 1
ATOM 746 C CA . LEU A 1 95 ? -0.726 9.660 -13.764 1.00 66.94 95 LEU A CA 1
ATOM 747 C C . LEU A 1 95 ? -0.577 10.247 -12.348 1.00 66.94 95 LEU A C 1
ATOM 749 O O . LEU A 1 95 ? 0.498 10.756 -12.032 1.00 66.94 95 LEU A O 1
ATOM 753 N N . ARG A 1 96 ? -1.588 10.165 -11.472 1.00 82.00 96 ARG A N 1
ATOM 754 C CA . ARG A 1 96 ? -1.419 10.582 -10.074 1.00 82.00 96 ARG A CA 1
ATOM 755 C C . ARG A 1 96 ? -0.655 9.516 -9.293 1.00 82.00 96 ARG A C 1
ATOM 757 O O . ARG A 1 96 ? -0.916 8.322 -9.435 1.00 82.00 96 ARG A O 1
ATOM 764 N N . VAL A 1 97 ? 0.263 9.969 -8.445 1.00 90.31 97 VAL A N 1
ATOM 765 C CA . VAL A 1 97 ? 0.959 9.117 -7.480 1.00 90.31 97 VAL A CA 1
ATOM 766 C C . VAL A 1 97 ? 0.391 9.306 -6.076 1.00 90.31 97 VAL A C 1
ATOM 768 O O . VAL A 1 97 ? -0.124 10.370 -5.713 1.00 90.31 97 VAL A O 1
ATOM 771 N N . TYR A 1 98 ? 0.464 8.242 -5.294 1.00 93.19 98 TYR A N 1
ATOM 772 C CA . TYR A 1 98 ? -0.051 8.149 -3.938 1.00 93.19 98 TYR A CA 1
ATOM 773 C C . TYR A 1 98 ? 1.028 7.545 -3.056 1.00 93.19 98 TYR A C 1
ATOM 775 O O . TYR A 1 98 ? 1.742 6.657 -3.498 1.00 93.19 98 TYR A O 1
ATOM 783 N N . ALA A 1 99 ? 1.099 7.943 -1.797 1.00 94.62 99 ALA A N 1
ATOM 784 C CA . ALA A 1 99 ? 1.702 7.077 -0.806 1.00 94.62 99 ALA A CA 1
ATOM 785 C C . ALA A 1 99 ? 0.648 6.103 -0.297 1.00 94.62 99 ALA A C 1
ATOM 787 O O . ALA A 1 99 ? -0.494 6.497 -0.035 1.00 94.62 99 ALA A O 1
ATOM 788 N N . VAL A 1 100 ? 1.036 4.844 -0.154 1.00 95.88 100 VAL A N 1
ATOM 789 C CA . VAL A 1 100 ? 0.157 3.773 0.307 1.00 95.88 100 VAL A CA 1
ATOM 790 C C . VAL A 1 100 ? 0.755 3.175 1.562 1.00 95.88 100 VAL A C 1
ATOM 792 O O . VAL A 1 100 ? 1.883 2.693 1.565 1.00 95.88 100 VAL A O 1
ATOM 795 N N . GLU A 1 101 ? -0.016 3.218 2.633 1.00 96.62 101 GLU A N 1
ATOM 796 C CA . GLU A 1 101 ? 0.333 2.671 3.931 1.00 96.62 101 GLU A CA 1
ATOM 797 C C . GLU A 1 101 ? -0.601 1.518 4.251 1.00 96.62 101 GLU A C 1
ATOM 799 O O . GLU A 1 101 ? -1.788 1.556 3.926 1.00 96.62 101 GLU A O 1
ATOM 804 N N . MET A 1 102 ? -0.068 0.501 4.904 1.00 96.44 102 MET A N 1
ATOM 805 C CA . MET A 1 102 ? -0.772 -0.736 5.170 1.00 96.44 102 MET A CA 1
ATOM 806 C C . MET A 1 102 ? -0.499 -1.223 6.575 1.00 96.44 102 MET A C 1
ATOM 808 O O . MET A 1 102 ? 0.639 -1.174 7.039 1.00 96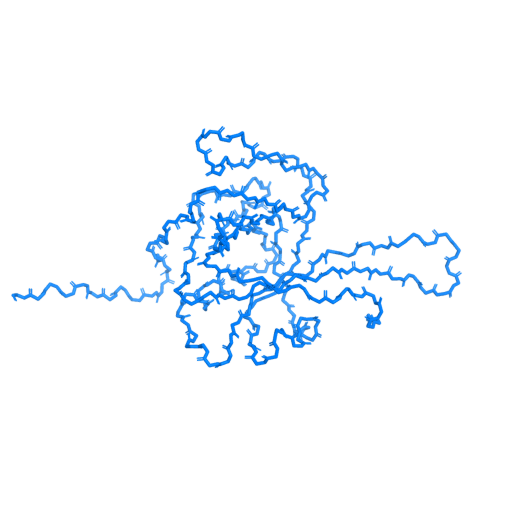.44 102 MET A O 1
ATOM 812 N N . TRP A 1 103 ? -1.540 -1.775 7.191 1.00 97.00 103 TRP A N 1
ATOM 813 C CA . TRP A 1 103 ? -1.454 -2.488 8.452 1.00 97.00 103 TRP A CA 1
ATOM 814 C C . TRP A 1 103 ? -1.952 -3.915 8.277 1.00 97.00 103 TRP A C 1
ATOM 816 O O . TRP A 1 103 ? -3.002 -4.156 7.682 1.00 97.00 103 TRP A O 1
ATOM 826 N N . SER A 1 104 ? -1.189 -4.845 8.837 1.00 96.06 104 SER A N 1
ATOM 827 C CA . SER A 1 104 ? -1.519 -6.263 8.913 1.00 96.06 104 SER A CA 1
ATOM 828 C C . SER A 1 104 ? -1.417 -6.714 10.364 1.00 96.06 104 SER A C 1
ATOM 830 O O . SER A 1 104 ? -0.394 -6.487 11.024 1.00 96.06 104 SER A O 1
ATOM 832 N N . ARG A 1 105 ? -2.485 -7.312 10.886 1.00 93.31 105 ARG A N 1
ATOM 833 C CA . ARG A 1 105 ? -2.561 -7.770 12.269 1.00 93.31 105 ARG A CA 1
ATOM 834 C C . ARG A 1 105 ? -1.673 -8.998 12.458 1.00 93.31 105 ARG A C 1
ATOM 836 O O . ARG A 1 105 ? -1.802 -10.000 11.760 1.00 93.31 105 ARG A O 1
ATOM 843 N N . SER A 1 106 ? -0.789 -8.943 13.450 1.00 87.19 106 SER A N 1
ATOM 844 C CA . SER A 1 106 ? -0.049 -10.105 13.949 1.00 87.19 106 SER A CA 1
ATOM 845 C C . SER A 1 106 ? 0.073 -10.024 15.479 1.00 87.19 106 SER A C 1
ATOM 847 O O . SER A 1 106 ? -0.813 -9.461 16.118 1.00 87.19 106 SER A O 1
ATOM 849 N N . THR A 1 107 ? 1.128 -10.571 16.095 1.00 86.19 107 THR A N 1
ATOM 850 C CA . THR A 1 107 ? 1.392 -10.357 17.535 1.00 86.19 107 THR A CA 1
ATOM 851 C C . THR A 1 107 ? 1.659 -8.883 17.860 1.00 86.19 107 THR A C 1
ATOM 853 O O . THR A 1 107 ? 1.340 -8.435 18.953 1.00 86.19 107 THR A O 1
ATOM 856 N N . SER A 1 108 ? 2.211 -8.150 16.891 1.00 86.88 108 SER A N 1
ATOM 857 C CA . SER A 1 108 ? 2.231 -6.686 16.782 1.00 86.88 108 SER A CA 1
ATOM 858 C C . SER A 1 108 ? 1.683 -6.289 15.402 1.00 86.88 108 SER A C 1
ATOM 860 O O . SER A 1 108 ? 1.462 -7.155 14.545 1.00 86.88 108 SER A O 1
ATOM 862 N N . TRP A 1 109 ? 1.433 -5.009 15.137 1.00 92.94 109 TRP A N 1
ATOM 863 C CA . TRP A 1 109 ? 1.036 -4.586 13.793 1.00 92.94 109 TRP A CA 1
ATOM 864 C C . TRP A 1 109 ? 2.246 -4.600 12.863 1.00 92.94 109 TRP A C 1
ATOM 866 O O . TRP A 1 109 ? 3.286 -4.012 13.152 1.00 92.94 109 TRP A O 1
ATOM 876 N N . ARG A 1 110 ? 2.121 -5.263 11.714 1.00 94.06 110 ARG A N 1
ATOM 877 C CA . ARG A 1 110 ? 3.071 -5.076 10.615 1.00 94.06 110 ARG A CA 1
ATOM 878 C C . ARG A 1 110 ? 2.630 -3.862 9.826 1.00 94.06 110 ARG A C 1
ATOM 880 O O . ARG A 1 110 ? 1.471 -3.781 9.425 1.00 94.06 110 ARG A O 1
ATOM 887 N N . TYR A 1 111 ? 3.563 -2.952 9.608 1.00 94.81 111 TYR A N 1
ATOM 888 C CA . TYR A 1 111 ? 3.354 -1.739 8.848 1.00 94.81 111 TYR A CA 1
ATOM 889 C C . TYR A 1 111 ? 4.190 -1.778 7.574 1.00 94.81 111 TYR A C 1
ATOM 891 O O . TYR A 1 111 ? 5.391 -2.060 7.610 1.00 94.81 111 TYR A O 1
ATOM 899 N N . LEU A 1 112 ? 3.548 -1.474 6.453 1.00 95.88 112 LEU A N 1
ATOM 900 C CA . LEU A 1 112 ? 4.193 -1.346 5.156 1.00 95.88 112 LEU A CA 1
ATOM 901 C C . LEU A 1 112 ? 3.875 0.028 4.575 1.00 95.88 112 LEU A C 1
ATOM 903 O O . LEU A 1 112 ? 2.728 0.466 4.596 1.00 95.88 112 LEU A O 1
ATOM 907 N N . LEU A 1 113 ? 4.894 0.690 4.035 1.00 96.06 113 LEU A N 1
ATOM 908 C CA . LEU A 1 113 ? 4.775 1.957 3.326 1.00 96.06 113 LEU A CA 1
ATOM 909 C C . LEU A 1 113 ? 5.357 1.821 1.925 1.00 96.06 113 LEU A C 1
ATOM 911 O O . LEU A 1 113 ? 6.525 1.475 1.773 1.00 96.06 113 LEU A O 1
ATOM 915 N N . ILE A 1 114 ? 4.563 2.172 0.920 1.00 96.25 114 ILE A N 1
ATOM 916 C CA . ILE A 1 114 ? 5.006 2.448 -0.445 1.00 96.25 114 ILE A CA 1
ATOM 917 C C . ILE A 1 114 ? 4.981 3.967 -0.600 1.00 96.25 114 ILE A C 1
ATOM 919 O O . ILE A 1 114 ? 3.889 4.540 -0.672 1.00 96.25 114 ILE A O 1
ATOM 923 N N . PRO A 1 115 ? 6.147 4.636 -0.619 1.00 94.31 115 PRO A N 1
ATOM 924 C CA . PRO A 1 115 ? 6.202 6.092 -0.672 1.00 94.31 115 PRO A CA 1
ATOM 925 C C . PRO A 1 115 ? 5.561 6.639 -1.943 1.00 94.31 115 PRO A C 1
ATOM 927 O O . PRO A 1 115 ? 4.773 7.573 -1.879 1.00 94.31 115 PRO A O 1
ATOM 930 N N . VAL A 1 116 ? 5.862 6.022 -3.089 1.00 94.19 116 VAL A N 1
ATOM 931 C CA . VAL A 1 116 ? 5.362 6.452 -4.393 1.00 94.19 116 VAL A CA 1
ATOM 932 C C . VAL A 1 116 ? 4.731 5.258 -5.097 1.00 94.19 116 VAL A C 1
ATOM 934 O O . VAL A 1 116 ? 5.407 4.419 -5.678 1.00 94.19 116 VAL A O 1
ATOM 937 N N . TRP A 1 117 ? 3.412 5.178 -5.042 1.00 94.12 117 TRP A N 1
ATOM 938 C CA . TRP A 1 117 ? 2.597 4.217 -5.768 1.00 94.12 117 TRP A CA 1
ATOM 939 C C . TRP A 1 117 ? 1.936 4.906 -6.956 1.00 94.12 117 TRP A C 1
ATOM 941 O O . TRP A 1 117 ? 1.355 5.985 -6.809 1.00 94.12 117 TRP A O 1
ATOM 951 N N . ARG A 1 118 ? 1.986 4.280 -8.129 1.00 92.19 118 ARG A N 1
ATOM 952 C CA . ARG A 1 118 ? 1.321 4.776 -9.338 1.00 92.19 118 ARG A CA 1
ATOM 953 C C . ARG A 1 118 ? 0.392 3.717 -9.900 1.00 92.19 118 ARG A C 1
ATOM 955 O O . ARG A 1 118 ? 0.826 2.590 -10.121 1.00 92.19 118 ARG A O 1
ATOM 962 N N . HIS A 1 119 ? -0.848 4.102 -10.192 1.00 89.81 119 HIS A N 1
ATOM 963 C CA . HIS A 1 119 ? -1.793 3.202 -10.840 1.00 89.81 119 HIS A CA 1
ATOM 964 C C . HIS A 1 119 ? -1.297 2.781 -12.223 1.00 89.81 119 HIS A C 1
ATOM 966 O O . HIS A 1 119 ? -0.782 3.604 -12.984 1.00 89.81 119 HIS A O 1
ATOM 972 N N . LEU A 1 120 ? -1.481 1.503 -12.542 1.00 86.69 120 LEU A N 1
ATOM 973 C CA . LEU A 1 120 ? -1.321 0.990 -13.890 1.00 86.69 120 LEU A CA 1
ATOM 974 C C . LEU A 1 120 ? -2.697 0.810 -14.529 1.00 86.69 120 LEU A C 1
ATOM 976 O O . LEU A 1 120 ? -3.413 -0.138 -14.212 1.00 86.69 120 LEU A O 1
ATOM 980 N N . ASP A 1 121 ? -3.016 1.705 -15.466 1.00 72.06 121 ASP A N 1
ATOM 981 C CA . ASP A 1 121 ? -4.134 1.552 -16.396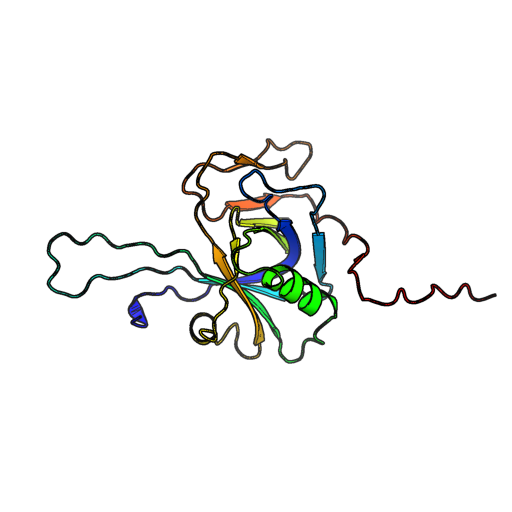 1.00 72.06 121 ASP A CA 1
ATOM 982 C C . ASP A 1 121 ? -3.787 0.413 -17.367 1.00 72.06 121 ASP A C 1
ATOM 984 O O . ASP A 1 121 ? -3.227 0.662 -18.435 1.00 72.06 121 ASP A O 1
ATOM 988 N N . CYS A 1 122 ? -4.021 -0.855 -17.017 1.00 55.06 122 CYS A N 1
ATOM 989 C CA . CYS A 1 122 ? -3.794 -1.918 -17.995 1.00 55.06 122 CYS A CA 1
ATOM 990 C C . CYS A 1 122 ? -4.676 -3.166 -17.814 1.00 55.06 122 CYS A C 1
ATOM 992 O O . CYS A 1 122 ? -4.858 -3.636 -16.688 1.00 55.06 122 CYS A O 1
ATOM 994 N N . PRO A 1 123 ? -5.131 -3.787 -18.925 1.00 48.44 123 PRO A N 1
ATOM 995 C CA . PRO A 1 123 ? -5.594 -5.178 -18.968 1.00 48.44 123 PRO A CA 1
ATOM 996 C C . PRO A 1 123 ? -4.498 -6.228 -18.667 1.00 48.44 123 PRO A C 1
ATOM 998 O O . PRO A 1 123 ? -4.790 -7.420 -18.716 1.00 48.44 123 PRO A O 1
ATOM 1001 N N . ASP A 1 124 ? -3.272 -5.828 -18.292 1.00 47.00 124 ASP A N 1
ATOM 1002 C CA . ASP A 1 124 ? -2.166 -6.698 -17.830 1.00 47.00 124 ASP A CA 1
ATOM 1003 C C . ASP A 1 124 ? -2.397 -7.298 -16.425 1.00 47.00 124 ASP A C 1
ATOM 1005 O O . ASP A 1 124 ? -1.470 -7.476 -15.631 1.00 47.00 124 ASP A O 1
ATOM 1009 N N . HIS A 1 125 ? -3.645 -7.651 -16.107 1.00 49.53 125 HIS A N 1
ATOM 1010 C CA . HIS A 1 125 ? -3.981 -8.377 -14.881 1.00 49.53 125 HIS A CA 1
ATOM 1011 C C . HIS A 1 125 ? -3.184 -9.689 -14.790 1.00 49.53 125 HIS A C 1
ATOM 1013 O O . HIS A 1 125 ? -2.818 -10.080 -13.692 1.00 49.53 125 HIS A O 1
ATOM 1019 N N . ASN A 1 126 ? -2.779 -10.261 -15.930 1.00 49.94 126 ASN A N 1
ATOM 1020 C CA . ASN A 1 126 ? -1.996 -11.495 -16.080 1.00 49.94 126 ASN A CA 1
ATOM 1021 C C . ASN A 1 126 ? -0.632 -11.546 -15.368 1.00 49.94 126 ASN A C 1
ATOM 1023 O O . ASN A 1 126 ? -0.036 -12.614 -15.324 1.00 49.94 126 ASN A O 1
ATOM 1027 N N . LEU A 1 127 ? -0.093 -10.434 -14.850 1.00 54.09 127 LEU A N 1
ATOM 1028 C CA . LEU A 1 127 ? 1.165 -10.475 -14.084 1.00 54.09 127 LEU A CA 1
ATOM 1029 C C . LEU A 1 127 ? 0.936 -10.754 -12.594 1.00 54.09 127 LEU A C 1
ATOM 1031 O O . LEU A 1 127 ? 1.757 -11.417 -11.964 1.00 54.09 127 LEU A O 1
ATOM 1035 N N . ILE A 1 128 ? -0.198 -10.291 -12.061 1.00 54.78 128 ILE A N 1
ATOM 1036 C CA . ILE A 1 128 ? -0.661 -10.573 -10.693 1.00 54.78 128 ILE A CA 1
ATOM 1037 C C . ILE A 1 128 ? -1.796 -11.613 -10.701 1.00 54.78 128 ILE A C 1
ATOM 1039 O O . ILE A 1 128 ? -2.261 -12.010 -9.642 1.00 54.78 128 ILE A O 1
ATOM 1043 N N . ASP A 1 129 ? -2.246 -12.061 -11.873 1.00 54.78 129 ASP A N 1
ATOM 1044 C CA . ASP A 1 129 ? -3.250 -13.105 -12.056 1.00 54.78 129 ASP A CA 1
ATOM 1045 C C . ASP A 1 129 ? -2.551 -14.464 -12.274 1.00 54.78 129 ASP A C 1
ATOM 1047 O O . ASP A 1 129 ? -1.710 -14.594 -13.167 1.00 54.78 129 ASP A O 1
ATOM 1051 N N . PRO A 1 130 ? -2.872 -15.475 -11.457 1.00 54.34 130 PRO A N 1
ATOM 1052 C CA . PRO A 1 130 ? -3.803 -15.392 -10.348 1.00 54.34 130 PRO A CA 1
ATOM 1053 C C . PRO A 1 130 ? -3.134 -14.750 -9.144 1.00 54.34 130 PRO A C 1
ATOM 1055 O O . PRO A 1 130 ? -1.962 -15.001 -8.849 1.00 54.34 130 PRO A O 1
ATOM 1058 N N . GLY A 1 131 ? -3.918 -13.968 -8.398 1.00 59.94 131 GLY A N 1
ATOM 1059 C CA . GLY A 1 131 ? -3.604 -13.707 -7.003 1.00 59.94 131 GLY A CA 1
ATOM 1060 C C . GLY A 1 131 ? -3.549 -15.044 -6.245 1.00 59.94 131 GLY A C 1
ATOM 1061 O O . GLY A 1 131 ? -3.332 -16.115 -6.822 1.00 59.94 131 GLY A O 1
ATOM 1062 N N . PRO A 1 132 ? -3.803 -15.073 -4.936 1.00 66.94 132 PRO A N 1
ATOM 1063 C CA . PRO A 1 132 ? -4.084 -16.360 -4.315 1.00 66.94 132 PRO A CA 1
ATOM 1064 C C . PRO A 1 132 ? -5.227 -17.054 -5.097 1.00 66.94 132 PRO A C 1
ATOM 1066 O O . PRO A 1 132 ? -6.179 -16.376 -5.499 1.00 66.94 132 PRO A O 1
ATOM 1069 N N . PRO A 1 133 ? -5.150 -18.368 -5.382 1.00 74.25 133 PRO A N 1
ATOM 1070 C CA . PRO A 1 133 ? -6.216 -19.065 -6.093 1.00 74.25 133 PRO A CA 1
ATOM 1071 C C . PRO A 1 133 ? -7.581 -18.790 -5.454 1.00 74.25 133 PRO A C 1
ATOM 1073 O O . PRO A 1 133 ? -7.731 -18.904 -4.240 1.00 74.25 133 PRO A O 1
ATOM 1076 N N . GLY A 1 134 ? -8.570 -18.422 -6.272 1.00 82.38 134 GLY A N 1
ATOM 1077 C CA . GLY A 1 134 ? -9.894 -18.039 -5.780 1.00 82.38 134 GLY A CA 1
ATOM 1078 C C . GLY A 1 134 ? -10.006 -16.588 -5.307 1.00 82.38 134 GLY A C 1
ATOM 1079 O O . GLY A 1 134 ? -10.921 -16.292 -4.548 1.00 82.38 134 GLY A O 1
ATOM 1080 N N . HIS A 1 135 ? -9.110 -15.692 -5.735 1.00 86.44 135 HIS A N 1
ATOM 1081 C CA . HIS A 1 135 ? -9.197 -14.253 -5.476 1.00 86.44 135 HIS A CA 1
ATOM 1082 C C . HIS A 1 135 ? -9.449 -13.435 -6.751 1.00 86.44 135 HIS A C 1
ATOM 1084 O O . HIS A 1 135 ? -9.034 -13.819 -7.842 1.00 86.44 135 HIS A O 1
ATOM 1090 N N . ALA A 1 136 ? -10.088 -12.274 -6.597 1.00 85.38 136 ALA A N 1
ATOM 1091 C CA . ALA A 1 136 ? -10.224 -11.245 -7.622 1.00 85.38 136 ALA A CA 1
ATOM 1092 C C . ALA A 1 136 ? -9.292 -10.062 -7.334 1.00 85.38 136 ALA A C 1
ATOM 1094 O O . ALA A 1 136 ? -9.221 -9.579 -6.201 1.00 85.38 136 ALA A O 1
ATOM 1095 N N . THR A 1 137 ? -8.609 -9.571 -8.369 1.00 86.88 137 THR A N 1
ATOM 1096 C CA . THR A 1 137 ? -7.771 -8.365 -8.308 1.00 86.88 137 THR A CA 1
ATOM 1097 C C . THR A 1 137 ? -8.607 -7.115 -8.548 1.00 86.88 137 THR A C 1
ATOM 1099 O O . THR A 1 137 ? -9.288 -7.012 -9.563 1.00 86.88 137 THR A O 1
ATOM 1102 N N . HIS A 1 138 ? -8.528 -6.146 -7.632 1.00 86.75 138 HIS A N 1
ATOM 1103 C CA . HIS A 1 138 ? -9.323 -4.910 -7.684 1.00 86.75 138 HIS A CA 1
ATOM 1104 C C . HIS A 1 138 ? -8.535 -3.706 -8.186 1.00 86.75 138 HIS A C 1
ATOM 1106 O O . HIS A 1 138 ? -9.084 -2.803 -8.811 1.00 86.75 138 HIS A O 1
ATOM 1112 N N . THR A 1 139 ? -7.237 -3.660 -7.895 1.00 88.25 139 THR A N 1
ATOM 1113 C CA . THR A 1 139 ? -6.351 -2.598 -8.372 1.00 88.25 139 THR A CA 1
ATOM 1114 C C . THR A 1 139 ? -4.908 -3.072 -8.375 1.00 88.25 139 THR A C 1
ATOM 1116 O O . THR A 1 139 ? -4.516 -3.899 -7.548 1.00 88.25 139 THR A O 1
ATOM 1119 N N . VAL A 1 140 ? -4.130 -2.531 -9.308 1.00 89.38 140 VAL A N 1
ATOM 1120 C CA . VAL A 1 140 ? -2.705 -2.800 -9.492 1.00 89.38 140 VAL A CA 1
ATOM 1121 C C . VAL A 1 140 ? -1.987 -1.485 -9.770 1.00 89.38 140 VAL A C 1
ATOM 1123 O O . VAL A 1 140 ? -2.530 -0.566 -10.393 1.00 89.38 140 VAL A O 1
ATOM 1126 N N . GLY A 1 141 ? -0.756 -1.389 -9.292 1.00 90.62 141 GLY A N 1
ATOM 1127 C CA . GLY A 1 141 ? 0.142 -0.295 -9.599 1.00 90.62 141 GLY A CA 1
ATOM 1128 C C . GLY A 1 141 ? 1.599 -0.667 -9.391 1.00 90.62 141 GLY A C 1
ATOM 1129 O O . GLY A 1 141 ? 1.936 -1.797 -9.042 1.00 90.62 141 GLY A O 1
ATOM 1130 N N . GLU A 1 142 ? 2.462 0.311 -9.614 1.00 92.25 142 GLU A N 1
ATOM 1131 C CA . GLU A 1 142 ? 3.905 0.196 -9.439 1.00 92.25 142 GLU A CA 1
ATOM 1132 C C . GLU A 1 142 ? 4.335 0.871 -8.142 1.00 92.25 142 GLU A C 1
ATOM 1134 O O . GLU A 1 142 ? 3.938 2.007 -7.872 1.00 92.25 142 GLU A O 1
ATOM 1139 N N . ALA A 1 143 ? 5.196 0.199 -7.378 1.00 94.00 143 ALA A N 1
ATOM 1140 C CA . ALA A 1 143 ? 5.962 0.815 -6.303 1.00 94.00 143 ALA A CA 1
ATOM 1141 C C . ALA A 1 143 ? 7.201 1.497 -6.903 1.00 94.00 143 ALA A C 1
ATOM 1143 O O . ALA A 1 143 ? 8.226 0.866 -7.171 1.00 94.00 143 ALA A O 1
ATOM 1144 N N . LEU A 1 144 ? 7.096 2.796 -7.158 1.00 93.31 144 LEU A N 1
ATOM 1145 C CA . LEU A 1 144 ? 8.190 3.610 -7.665 1.00 93.31 144 LEU A CA 1
ATOM 1146 C C . LEU A 1 144 ? 9.154 3.965 -6.529 1.00 93.31 144 LEU A C 1
ATOM 1148 O O . LEU A 1 144 ? 8.764 4.148 -5.375 1.00 93.31 144 LEU A O 1
ATOM 1152 N N . ALA A 1 145 ? 10.433 4.084 -6.870 1.00 91.88 145 ALA A N 1
ATOM 1153 C CA . ALA A 1 145 ? 11.428 4.602 -5.946 1.00 91.88 145 ALA A CA 1
ATOM 1154 C C . ALA A 1 145 ? 11.159 6.083 -5.635 1.00 91.88 145 ALA A C 1
ATOM 1156 O O . ALA A 1 145 ? 10.888 6.874 -6.540 1.00 91.88 145 ALA A O 1
ATOM 1157 N N . ALA A 1 146 ? 11.294 6.468 -4.366 1.00 90.62 146 ALA A N 1
ATOM 1158 C CA . ALA A 1 146 ? 11.283 7.862 -3.953 1.00 90.62 146 ALA A CA 1
ATOM 1159 C C . ALA A 1 146 ? 12.413 8.633 -4.657 1.00 90.62 146 ALA A C 1
ATOM 1161 O O . ALA A 1 146 ? 13.558 8.176 -4.701 1.00 90.62 146 ALA A O 1
ATOM 1162 N N . HIS A 1 147 ? 12.092 9.802 -5.212 1.00 87.00 147 HIS A N 1
ATOM 1163 C CA . HIS A 1 147 ? 13.069 10.654 -5.898 1.00 87.00 147 HIS A CA 1
ATOM 1164 C C . HIS A 1 147 ? 13.861 11.545 -4.934 1.00 87.00 147 HIS A C 1
ATOM 1166 O O . HIS A 1 147 ? 15.027 11.836 -5.187 1.00 87.00 147 HIS A O 1
ATOM 1172 N N . GLU A 1 148 ? 13.240 11.954 -3.831 1.00 86.75 148 GLU A N 1
ATOM 1173 C CA . GLU A 1 148 ? 13.807 12.859 -2.833 1.00 86.75 148 GLU A CA 1
ATOM 1174 C C . GLU A 1 148 ? 13.617 12.309 -1.420 1.00 86.75 148 GLU A C 1
ATOM 1176 O O . GLU A 1 148 ? 12.727 11.488 -1.181 1.00 86.75 148 GLU A O 1
ATOM 1181 N N . SER A 1 149 ? 14.460 12.765 -0.485 1.00 87.12 149 SER A N 1
ATOM 1182 C CA . SER A 1 149 ? 14.280 12.412 0.923 1.00 87.12 149 SER A CA 1
ATOM 1183 C C . SER A 1 149 ? 12.999 13.050 1.442 1.00 87.12 149 SER A C 1
ATOM 1185 O O . SER A 1 149 ? 12.785 14.252 1.287 1.00 87.12 149 SER A O 1
ATOM 1187 N N . THR A 1 150 ? 12.134 12.233 2.034 1.00 84.44 150 THR A N 1
ATOM 1188 C CA . THR A 1 150 ? 10.878 12.695 2.618 1.00 84.44 150 THR A CA 1
ATOM 1189 C C . THR A 1 150 ? 10.737 12.146 4.034 1.00 84.44 150 THR A C 1
ATOM 1191 O O . THR A 1 150 ? 10.664 10.925 4.199 1.00 84.44 150 THR A O 1
ATOM 1194 N N . PRO A 1 151 ? 10.631 13.005 5.065 1.00 85.06 151 PRO A N 1
ATOM 1195 C CA . PRO A 1 151 ? 10.309 12.531 6.399 1.00 85.06 151 PRO A CA 1
ATOM 1196 C C . PRO A 1 151 ? 8.875 11.995 6.415 1.00 85.06 151 PRO A C 1
ATOM 1198 O O . PRO A 1 151 ? 7.922 12.666 6.008 1.00 85.06 151 PRO A O 1
ATOM 1201 N N . TRP A 1 152 ? 8.713 10.781 6.920 1.00 88.81 152 TRP A N 1
ATOM 1202 C CA . TRP A 1 152 ? 7.421 10.176 7.180 1.00 88.81 152 TRP A CA 1
ATOM 1203 C C . TRP A 1 152 ? 7.043 10.342 8.653 1.00 88.81 152 TRP A C 1
ATOM 1205 O O . TRP A 1 152 ? 7.905 10.187 9.522 1.00 88.81 152 TRP A O 1
ATOM 1215 N N . PRO A 1 153 ? 5.768 10.618 8.975 1.00 84.75 153 PRO A N 1
ATOM 1216 C CA . PRO A 1 153 ? 5.307 10.681 10.351 1.00 84.75 153 PRO A CA 1
ATOM 1217 C C . PRO A 1 153 ? 5.706 9.436 11.142 1.00 84.75 153 PRO A C 1
ATOM 1219 O O . PRO A 1 153 ? 5.648 8.316 10.634 1.00 84.75 153 PRO A O 1
ATOM 1222 N N . ARG A 1 154 ? 6.072 9.655 12.406 1.00 83.69 154 ARG A N 1
ATOM 1223 C CA . ARG A 1 154 ? 6.271 8.578 13.379 1.00 83.69 154 ARG A CA 1
ATOM 1224 C C . ARG A 1 154 ? 5.019 7.701 13.460 1.00 83.69 154 ARG A C 1
ATOM 1226 O O . ARG A 1 154 ? 3.904 8.232 13.440 1.00 83.69 154 ARG A O 1
ATOM 1233 N N . LEU A 1 155 ? 5.203 6.385 13.551 1.00 84.06 155 LEU A N 1
ATOM 1234 C CA . LEU A 1 155 ? 4.082 5.454 13.692 1.00 84.06 155 LEU A CA 1
ATOM 1235 C C . LEU A 1 155 ? 3.548 5.481 15.121 1.00 84.06 155 LEU A C 1
ATOM 1237 O O . LEU A 1 155 ? 2.339 5.557 15.298 1.00 84.06 155 LEU A O 1
ATOM 1241 N N . SER A 1 156 ? 4.438 5.536 16.115 1.00 79.44 156 SER A N 1
ATOM 1242 C CA . SER A 1 156 ? 4.094 5.719 17.526 1.00 79.44 156 SER A CA 1
ATOM 1243 C C . SER A 1 156 ? 4.690 7.018 18.099 1.00 79.44 156 SER A C 1
ATOM 1245 O O . SER A 1 156 ? 5.644 7.565 17.542 1.00 79.44 156 SER A O 1
ATOM 1247 N N . PRO A 1 157 ? 4.152 7.565 19.208 1.00 75.38 157 PRO A N 1
ATOM 1248 C CA . PRO A 1 157 ? 4.688 8.777 19.833 1.00 75.38 157 PRO A CA 1
ATOM 1249 C C . PRO A 1 157 ? 6.151 8.664 20.284 1.00 75.38 157 PRO A C 1
ATOM 1251 O O . PRO A 1 157 ? 6.840 9.684 20.342 1.00 75.38 157 PRO A O 1
ATOM 1254 N N . GLU A 1 158 ? 6.595 7.449 20.601 1.00 79.81 158 GLU A N 1
ATOM 1255 C CA . GLU A 1 158 ? 7.928 7.136 21.125 1.00 79.81 158 GLU A CA 1
ATOM 1256 C C . GLU A 1 158 ? 8.949 6.841 20.014 1.00 79.81 158 GLU A C 1
ATOM 1258 O O . GLU A 1 158 ? 10.154 6.894 20.251 1.00 79.81 158 GLU A O 1
ATOM 1263 N N . GLU A 1 159 ? 8.484 6.578 18.791 1.00 80.12 159 GLU A N 1
ATOM 1264 C CA . GLU A 1 159 ? 9.336 6.323 17.634 1.00 80.12 159 GLU A CA 1
ATOM 1265 C C . GLU A 1 159 ? 9.822 7.613 16.962 1.00 80.12 159 GLU A C 1
ATOM 1267 O O . GLU A 1 159 ? 9.143 8.648 16.915 1.00 80.12 159 GLU A O 1
ATOM 1272 N N . HIS A 1 160 ? 11.010 7.525 16.365 1.00 79.12 160 HIS A N 1
ATOM 1273 C CA . HIS A 1 160 ? 11.489 8.546 15.447 1.00 79.12 160 HIS A CA 1
ATOM 1274 C C . HIS A 1 160 ? 10.686 8.514 14.133 1.00 79.12 160 HIS A C 1
ATOM 1276 O O . HIS A 1 160 ? 10.250 7.444 13.703 1.00 79.12 160 HIS A O 1
ATOM 1282 N N . PRO A 1 161 ? 10.501 9.670 13.467 1.00 83.06 161 PRO A N 1
ATOM 1283 C CA . PRO A 1 161 ? 10.003 9.714 12.094 1.00 83.06 161 PRO A CA 1
ATOM 1284 C C . PRO A 1 161 ? 10.801 8.771 11.184 1.00 83.06 161 PRO A C 1
ATOM 1286 O O . PRO A 1 161 ? 12.025 8.690 11.309 1.00 83.06 161 PRO A O 1
ATOM 1289 N N . LEU A 1 162 ? 10.126 8.077 10.265 1.00 85.06 162 LEU A N 1
ATOM 1290 C CA . LEU A 1 162 ? 10.824 7.264 9.266 1.00 85.06 162 LEU A CA 1
ATOM 1291 C C . LEU A 1 162 ? 11.419 8.204 8.216 1.00 85.06 162 LEU A C 1
ATOM 1293 O O . LEU A 1 162 ? 10.710 9.061 7.697 1.00 85.06 162 LEU A O 1
ATOM 1297 N N . ASP A 1 163 ? 12.694 8.045 7.878 1.00 86.81 163 ASP A N 1
ATOM 1298 C CA . ASP A 1 163 ? 13.304 8.801 6.782 1.00 86.81 163 ASP A CA 1
ATOM 1299 C C . ASP A 1 163 ? 13.257 7.975 5.495 1.00 86.81 163 ASP A C 1
ATOM 1301 O O . ASP A 1 163 ? 13.841 6.889 5.404 1.00 86.81 163 ASP A O 1
ATOM 1305 N N . ILE A 1 164 ? 12.519 8.470 4.503 1.00 90.12 164 ILE A N 1
ATOM 1306 C CA . ILE A 1 164 ? 12.420 7.830 3.195 1.00 90.12 164 ILE A CA 1
ATOM 1307 C C . ILE A 1 164 ? 13.534 8.391 2.337 1.00 90.12 164 ILE A C 1
ATOM 1309 O O . ILE A 1 164 ? 13.395 9.473 1.782 1.00 90.12 164 ILE A O 1
ATOM 1313 N N . ASN A 1 165 ? 14.625 7.646 2.209 1.00 91.31 165 ASN A N 1
ATOM 1314 C CA . ASN A 1 165 ? 15.745 8.045 1.368 1.00 91.31 165 ASN A CA 1
ATOM 1315 C C . ASN A 1 165 ? 15.428 7.894 -0.133 1.00 91.31 165 ASN A C 1
ATOM 1317 O O . ASN A 1 165 ? 14.646 7.014 -0.515 1.00 91.31 165 ASN A O 1
ATOM 1321 N N . PRO A 1 166 ? 16.084 8.680 -1.009 1.00 91.00 166 PRO A N 1
ATOM 1322 C CA . PRO A 1 166 ? 16.018 8.463 -2.450 1.00 91.00 166 PRO A CA 1
ATOM 1323 C C . PRO A 1 166 ? 16.366 7.016 -2.823 1.00 91.00 166 PRO A C 1
ATOM 1325 O O . PRO A 1 166 ? 17.304 6.433 -2.279 1.00 91.00 166 PRO A O 1
ATOM 1328 N N . GLY A 1 167 ? 15.620 6.432 -3.760 1.00 89.12 167 GLY A N 1
ATOM 1329 C CA . GLY A 1 167 ? 15.789 5.039 -4.188 1.00 89.12 167 GLY A CA 1
ATOM 1330 C C . GLY A 1 167 ? 14.910 4.026 -3.444 1.00 89.12 167 GLY A C 1
ATOM 1331 O O . GLY A 1 167 ? 14.727 2.915 -3.939 1.00 89.12 167 GLY A O 1
ATOM 1332 N N . VAL A 1 168 ? 14.322 4.388 -2.299 1.00 91.62 168 VAL A N 1
ATOM 1333 C CA . VAL A 1 168 ? 13.428 3.501 -1.535 1.00 91.62 168 VAL A CA 1
ATOM 1334 C C . VAL A 1 168 ? 12.071 3.387 -2.231 1.00 91.62 168 VAL A C 1
ATOM 1336 O O . VAL A 1 168 ? 11.402 4.391 -2.452 1.00 91.62 168 VAL A O 1
ATOM 1339 N N . ASN A 1 169 ? 11.638 2.165 -2.550 1.00 93.00 169 ASN A N 1
ATOM 1340 C CA . ASN A 1 169 ? 10.311 1.883 -3.118 1.00 93.00 169 ASN A CA 1
ATOM 1341 C C . ASN A 1 169 ? 9.312 1.338 -2.082 1.00 93.00 169 ASN A C 1
ATOM 1343 O O . ASN A 1 169 ? 8.102 1.420 -2.287 1.00 93.00 169 ASN A O 1
ATOM 1347 N N . MET A 1 170 ? 9.807 0.796 -0.968 1.00 93.88 170 MET A N 1
ATOM 1348 C CA . MET A 1 170 ? 8.996 0.188 0.076 1.00 93.88 170 MET A CA 1
ATOM 1349 C C . MET A 1 170 ? 9.754 0.169 1.406 1.00 93.88 170 MET A C 1
ATOM 1351 O O . MET A 1 170 ? 10.957 -0.088 1.442 1.00 93.88 170 MET A O 1
ATOM 1355 N N . ILE A 1 171 ? 9.038 0.398 2.503 1.00 93.62 171 ILE A N 1
ATOM 1356 C CA . ILE A 1 171 ? 9.515 0.222 3.877 1.00 93.62 171 ILE A CA 1
ATOM 1357 C C . ILE A 1 171 ? 8.600 -0.789 4.558 1.00 93.62 171 ILE A C 1
ATOM 1359 O O . ILE A 1 171 ? 7.380 -0.681 4.461 1.00 93.62 171 ILE A O 1
ATOM 1363 N N . LEU A 1 172 ? 9.190 -1.751 5.262 1.00 92.38 172 LEU A N 1
ATOM 1364 C CA . LEU A 1 172 ? 8.478 -2.719 6.088 1.00 92.38 172 LEU A CA 1
ATOM 1365 C C . LEU A 1 172 ? 9.027 -2.651 7.512 1.00 92.38 172 LEU A C 1
ATOM 1367 O O . LEU A 1 172 ? 10.236 -2.749 7.714 1.00 92.38 172 LEU A O 1
ATOM 1371 N N . THR A 1 173 ? 8.142 -2.500 8.492 1.00 91.75 173 THR A N 1
ATOM 1372 C CA . THR A 1 173 ? 8.499 -2.507 9.914 1.00 91.75 173 THR A CA 1
ATOM 1373 C C . THR A 1 173 ? 7.369 -3.101 10.757 1.00 91.75 173 THR A C 1
ATOM 1375 O O . THR A 1 173 ? 6.280 -3.398 10.264 1.00 91.75 173 THR A O 1
ATOM 1378 N N . THR A 1 174 ? 7.629 -3.304 12.041 1.00 90.75 174 THR A N 1
ATOM 1379 C CA . THR A 1 174 ? 6.620 -3.628 13.052 1.00 90.75 174 THR A CA 1
ATOM 1380 C C . THR A 1 174 ? 6.337 -2.399 13.904 1.00 90.75 174 THR A C 1
ATOM 1382 O O . THR A 1 174 ? 7.250 -1.625 14.177 1.00 90.75 174 THR A O 1
ATOM 1385 N N . THR A 1 175 ? 5.098 -2.234 14.350 1.00 89.00 175 THR A N 1
ATOM 1386 C CA . THR A 1 175 ? 4.672 -1.156 15.246 1.00 89.00 175 THR A CA 1
ATOM 1387 C C . THR A 1 175 ? 3.598 -1.667 16.205 1.00 89.00 175 THR A C 1
ATOM 1389 O O . THR A 1 175 ? 2.860 -2.601 15.887 1.00 89.00 175 THR A O 1
ATOM 1392 N N . ASP A 1 176 ? 3.483 -1.044 17.373 1.00 88.31 176 ASP A N 1
ATOM 1393 C CA . ASP A 1 176 ? 2.385 -1.303 18.314 1.00 88.31 176 ASP A CA 1
ATOM 1394 C C . ASP A 1 176 ? 1.168 -0.405 18.042 1.00 88.31 176 ASP A C 1
ATOM 1396 O O . ASP A 1 176 ? 0.127 -0.529 18.687 1.00 88.31 176 ASP A O 1
ATOM 1400 N N . THR A 1 177 ? 1.274 0.499 17.064 1.00 88.00 177 THR A N 1
ATOM 1401 C CA . THR A 1 177 ? 0.199 1.432 16.727 1.00 88.00 177 THR A CA 1
ATOM 1402 C C . THR A 1 177 ? -0.786 0.805 15.750 1.00 88.00 177 THR A C 1
ATOM 1404 O O . THR A 1 177 ? -0.433 0.429 14.630 1.00 88.00 177 THR A O 1
ATOM 1407 N N . GLU A 1 178 ? -2.050 0.730 16.165 1.00 90.81 178 GLU A N 1
ATOM 1408 C CA . GLU A 1 178 ? -3.142 0.283 15.304 1.00 90.81 178 GLU A CA 1
ATOM 1409 C C . GLU A 1 178 ? -3.339 1.216 14.096 1.00 90.81 178 GLU A C 1
ATOM 1411 O O . GLU A 1 178 ? -3.044 2.415 14.180 1.00 90.81 178 GLU A O 1
ATOM 1416 N N . PRO A 1 179 ? -3.904 0.723 12.976 1.00 89.88 179 PRO A N 1
ATOM 1417 C CA . PRO A 1 179 ? -4.264 1.597 11.870 1.00 89.88 179 PRO A CA 1
ATOM 1418 C C . PRO A 1 179 ? -5.219 2.704 12.334 1.00 89.88 179 PRO A C 1
ATOM 1420 O O . PRO A 1 179 ? -6.131 2.420 13.119 1.00 89.88 179 PRO A O 1
ATOM 1423 N N . PRO A 1 180 ? -5.097 3.938 11.811 1.00 88.50 180 PRO A N 1
ATOM 1424 C CA . PRO A 1 180 ? -6.041 5.010 12.109 1.00 88.50 180 PRO A CA 1
ATOM 1425 C C . PRO A 1 180 ? -7.498 4.588 11.846 1.00 88.50 180 PRO A C 1
ATOM 1427 O O . PRO A 1 180 ? -7.747 3.706 11.014 1.00 88.50 180 PRO A O 1
ATOM 1430 N N . PRO A 1 181 ? -8.485 5.209 12.512 1.00 86.25 181 PRO A N 1
ATOM 1431 C CA . PRO A 1 181 ? -9.883 4.952 12.198 1.00 86.25 181 PRO A CA 1
ATOM 1432 C C . PRO A 1 181 ? -10.188 5.336 10.744 1.00 86.25 181 PRO A C 1
ATOM 1434 O O . PRO A 1 181 ? -9.599 6.268 10.187 1.00 86.25 181 PRO A O 1
ATOM 1437 N N . GLN A 1 182 ? -11.134 4.624 10.131 1.00 81.62 182 GLN A N 1
ATOM 1438 C CA . GLN A 1 182 ? -11.681 5.013 8.836 1.00 81.62 182 GLN A CA 1
ATOM 1439 C C . GLN A 1 182 ? -12.420 6.342 9.009 1.00 81.62 182 GLN A C 1
ATOM 1441 O O . GLN A 1 182 ? -13.359 6.440 9.800 1.00 81.62 182 GLN A O 1
ATOM 1446 N N . MET A 1 183 ? -11.980 7.380 8.297 1.00 68.50 183 MET A N 1
ATOM 1447 C CA . MET A 1 183 ? -12.722 8.638 8.278 1.00 68.50 183 MET A CA 1
ATOM 1448 C C . MET A 1 183 ? -14.036 8.431 7.512 1.00 68.50 183 MET A C 1
ATOM 1450 O O . MET A 1 183 ? -14.039 7.700 6.516 1.00 68.50 183 MET A O 1
ATOM 1454 N N . PRO A 1 184 ? -15.153 9.051 7.941 1.00 55.84 184 PRO A N 1
ATOM 1455 C CA . PRO A 1 184 ? -16.411 8.957 7.214 1.00 55.84 184 PRO A CA 1
ATOM 1456 C C . PRO A 1 184 ? -16.180 9.415 5.777 1.00 55.84 184 PRO A C 1
ATOM 1458 O O . PRO A 1 184 ? -15.723 10.532 5.522 1.00 55.84 184 PRO A O 1
ATOM 1461 N N . THR A 1 185 ? -16.442 8.514 4.837 1.00 52.19 185 THR A N 1
ATOM 1462 C CA . THR A 1 185 ? -16.117 8.698 3.431 1.00 52.19 185 THR A CA 1
ATOM 1463 C C . THR A 1 185 ? -17.050 9.766 2.855 1.00 52.19 185 THR A C 1
ATOM 1465 O O . THR A 1 185 ? -18.138 9.468 2.375 1.00 52.19 185 THR A O 1
ATOM 1468 N N . ASN A 1 186 ? -16.657 11.042 2.905 1.00 44.38 186 ASN A N 1
ATOM 1469 C CA . ASN A 1 186 ? -17.321 12.105 2.145 1.00 44.38 186 ASN A CA 1
ATOM 1470 C C . ASN A 1 186 ? -16.921 11.967 0.664 1.00 44.38 186 ASN A C 1
ATOM 1472 O O . ASN A 1 186 ? -16.269 12.839 0.095 1.00 44.38 186 ASN A O 1
ATOM 1476 N N . LEU A 1 187 ? -17.266 10.840 0.037 1.00 47.00 187 LEU A N 1
ATOM 1477 C CA . LEU A 1 187 ? -17.178 10.708 -1.410 1.00 47.00 187 LEU A CA 1
ATOM 1478 C C . LEU A 1 187 ? -18.252 11.614 -2.025 1.00 47.00 187 LEU A C 1
ATOM 1480 O O . LEU A 1 187 ? -19.433 11.444 -1.708 1.00 47.00 187 LEU A O 1
ATOM 1484 N N . PRO A 1 188 ? -17.894 12.559 -2.913 1.00 37.03 188 PRO A N 1
ATOM 1485 C CA . PRO A 1 188 ? -18.893 13.276 -3.686 1.00 37.03 188 PRO A CA 1
ATOM 1486 C C . PRO A 1 188 ? -19.633 12.257 -4.562 1.00 37.03 188 PRO A C 1
ATOM 1488 O O . PRO A 1 188 ? -19.045 11.689 -5.479 1.00 37.03 188 PRO A O 1
ATOM 1491 N N . GLY A 1 189 ? -20.900 11.988 -4.232 1.00 38.09 189 GLY A N 1
ATOM 1492 C CA . GLY A 1 189 ? -21.786 11.108 -5.002 1.00 38.09 189 GLY A CA 1
ATOM 1493 C C . GLY A 1 189 ? -22.427 9.948 -4.237 1.00 38.09 189 GLY A C 1
ATOM 1494 O O . GLY A 1 189 ? -23.367 9.364 -4.767 1.00 38.09 189 GLY A O 1
ATOM 1495 N N . TYR A 1 190 ? -22.006 9.636 -3.005 1.00 39.44 190 TYR A N 1
ATOM 1496 C CA . TYR A 1 190 ? -22.732 8.656 -2.186 1.00 39.44 190 TYR A CA 1
ATOM 1497 C C . TYR A 1 190 ? -23.823 9.358 -1.366 1.00 39.44 190 TYR A C 1
ATOM 1499 O O . TYR A 1 190 ? -23.507 10.279 -0.603 1.00 39.44 190 TYR A O 1
ATOM 1507 N N . PRO A 1 191 ? -25.110 8.984 -1.515 1.00 34.66 191 PRO A N 1
ATOM 1508 C CA . PRO A 1 191 ? -26.159 9.536 -0.676 1.00 34.66 191 PRO A CA 1
ATOM 1509 C C . PRO A 1 191 ? -25.848 9.179 0.776 1.00 34.66 191 PRO A C 1
ATOM 1511 O O . PRO A 1 191 ? -25.658 8.013 1.116 1.00 34.66 191 PRO A O 1
ATOM 1514 N N . ARG A 1 192 ? -25.788 10.197 1.639 1.00 45.66 192 ARG A N 1
ATOM 1515 C CA . ARG A 1 192 ? -25.760 9.984 3.085 1.00 45.66 192 ARG A CA 1
ATOM 1516 C C . ARG A 1 192 ? -27.009 9.190 3.434 1.00 45.66 192 ARG A C 1
ATOM 1518 O O . ARG A 1 192 ? -28.111 9.718 3.285 1.00 45.66 192 ARG A O 1
ATOM 1525 N N . THR A 1 193 ? -26.854 7.951 3.888 1.00 40.12 193 THR A N 1
ATOM 1526 C CA . THR A 1 193 ? -27.953 7.245 4.540 1.00 40.12 193 THR A CA 1
ATOM 1527 C C . THR A 1 193 ? -28.389 8.141 5.697 1.00 40.12 193 THR A C 1
ATOM 1529 O O . THR A 1 193 ? -27.553 8.455 6.550 1.00 40.12 193 THR A O 1
ATOM 1532 N N . PRO A 1 194 ? -29.635 8.644 5.719 1.00 39.84 194 PRO A N 1
ATOM 1533 C CA . PRO A 1 194 ? -30.090 9.430 6.846 1.00 39.84 194 PRO A CA 1
ATOM 1534 C C . PRO A 1 194 ? -30.020 8.507 8.053 1.00 39.84 194 PRO A C 1
ATOM 1536 O O . PRO A 1 194 ? -30.655 7.451 8.064 1.00 39.84 194 PRO A O 1
ATOM 1539 N N . THR A 1 195 ? -29.225 8.876 9.052 1.00 43.47 195 THR A N 1
ATOM 1540 C CA . THR A 1 195 ? -29.292 8.271 10.375 1.00 43.47 195 THR A CA 1
ATOM 1541 C C . THR A 1 195 ? -30.689 8.561 10.901 1.00 43.47 195 THR A C 1
ATOM 1543 O O . THR A 1 195 ? -30.969 9.634 11.429 1.00 43.47 195 THR A O 1
ATOM 1546 N N . GLY A 1 196 ? -31.603 7.624 10.655 1.00 38.09 196 GLY A N 1
ATOM 1547 C CA . GLY A 1 196 ? -32.946 7.655 11.192 1.00 38.09 196 GLY A CA 1
ATOM 1548 C C . GLY A 1 196 ? -32.847 7.549 12.703 1.00 38.09 196 GLY A C 1
ATOM 1549 O O . GLY A 1 196 ? -32.644 6.465 13.244 1.00 38.09 196 GLY A O 1
ATOM 1550 N N . THR A 1 197 ? -32.984 8.681 13.383 1.00 46.41 197 THR A N 1
ATOM 1551 C CA . THR A 1 197 ? -33.384 8.728 14.782 1.00 46.41 197 THR A CA 1
ATOM 1552 C C . THR A 1 197 ? -34.746 8.055 14.873 1.00 46.41 197 THR A C 1
ATOM 1554 O O . THR A 1 197 ? -35.751 8.577 14.388 1.00 46.41 197 THR A O 1
ATOM 1557 N N . ARG A 1 198 ? -34.770 6.846 15.432 1.00 39.09 198 ARG A N 1
ATOM 1558 C CA . ARG A 1 198 ? -36.016 6.169 15.778 1.00 39.09 198 ARG A CA 1
ATOM 1559 C C . ARG A 1 198 ? -36.556 6.787 17.083 1.00 39.09 198 ARG A C 1
ATOM 1561 O O . ARG A 1 198 ? -35.738 7.036 17.970 1.00 39.09 198 ARG A O 1
ATOM 1568 N N . PRO A 1 199 ? -37.868 7.081 17.165 1.00 55.22 199 PRO A N 1
ATOM 1569 C CA . PRO A 1 199 ? -38.520 7.621 18.360 1.00 55.22 199 PRO A CA 1
ATOM 1570 C C . PRO A 1 199 ? -38.540 6.636 19.532 1.00 55.22 199 PRO A C 1
ATOM 1572 O O . PRO A 1 199 ? -38.459 5.410 19.278 1.00 55.22 199 PRO A O 1
#

pLDDT: mean 79.19, std 16.9, range [34.66, 97.0]

Radius of gyration: 18.25 Å; chains: 1; bounding box: 66×37×48 Å

Foldseek 3Di:
DDPVFKDPKDKAWFQKKKKFWDDPPDAGDPVPIFMFGDPGTWIKIKMWGWDDDPPPPPPDDIDTDFIKIFIKHALPPPCDPRLLVVLCVQVVDAPIWIKMWTWGDDVFTKIKIFRTWHWDPDPVCVVCPPPPPRMDIRTMTGQDFDQAWDFADDQDPPDDTDIRHGRDSMDIDTDNHDDDDGDDPPDVPDPDPPPDPDD